Protein AF-A0A7S0WVR2-F1 (afdb_monomer)

Secondary structure (DSSP, 8-state):
-------THHHHHHHHHHHH-------------TT-------HHHHHHHHHHHHHHHHHHHHHHHHHHHHHHHHHHHHHHHHHHHHHHHHHHHHHHHHHHHHH---HHHHHHHHHHHHHHHHHHHHHHHHHHHGGGGS-TTTTTSTTTTT--S-HHHHSSSHIIIII--S---SSGGGSPPTTSTTHHHHTS-HHHHHHHHHHHHHHGGG--SSPP-TTSHHHHHHHHTHHHHHHHHHHHHHHHHHHHHHHHHHHHHHHHHH-

Sequence (263 aa):
GIGGGANSGGLARLVSTMLCCLPSFNRGRVHAVGGRRRLTPSLNASLWLVWPFVAVGIVSAVSDAIAYYLLAQVASPVALFNIVNFVMVLYNRNNFYLQELTYEPDPTRMDWHRSEAATRILEFEREYQVMLYGREAVPPAERTKQHYSLVRKGVVYSGSGNDVLYNQGTCLCEDQADCQPPDSHLYPFTSSGLDRLVQKYIEIGSYIPQFTGIDPYLNGPEYDFYWNTRPDMKGGFKAIDEEFKAFVMQNVESVISLHIVVL

Nearest PDB structures (foldseek):
  2asr-assembly1_A-2  TM=4.563E-01  e=2.499E-01  Escherichia coli
  4z9i-assembly1_B  TM=4.463E-01  e=4.391E-01  Escherichia coli K-12
  8f7n-assembly1_A-2  TM=4.312E-01  e=2.741E+00  Sinorhizobium meliloti
  7qhm-assembly1_S  TM=3.027E-01  e=1.293E+00  Corynebacterium glutamicum ATCC 13032

Radius of gyration: 31.16 Å; Cα contacts (8 Å, |Δi|>4): 251; chains: 1; bounding box: 79×40×94 Å

Mean predicted aligned error: 11.59 Å

Structure (mmCIF, N/CA/C/O backbone):
data_AF-A0A7S0WVR2-F1
#
_entry.id   AF-A0A7S0WVR2-F1
#
loop_
_atom_site.group_PDB
_atom_site.id
_atom_site.type_symbol
_atom_site.label_atom_id
_atom_site.label_alt_id
_atom_site.label_comp_id
_atom_site.label_asym_id
_atom_site.label_entity_id
_atom_site.label_seq_id
_atom_site.pdbx_PDB_ins_code
_atom_site.Cartn_x
_atom_site.Cartn_y
_atom_site.Cartn_z
_atom_site.occupancy
_atom_site.B_iso_or_equiv
_atom_site.auth_seq_id
_atom_site.auth_comp_id
_atom_site.auth_asym_id
_atom_site.auth_atom_id
_atom_site.pdbx_PDB_model_num
ATOM 1 N N . GLY A 1 1 ? 5.000 -17.557 -17.974 1.00 32.81 1 GLY A N 1
ATOM 2 C CA . GLY A 1 1 ? 6.145 -18.262 -18.576 1.00 32.81 1 GLY A CA 1
ATOM 3 C C . GLY A 1 1 ? 6.423 -17.727 -19.962 1.00 32.81 1 GLY A C 1
ATOM 4 O O . GLY A 1 1 ? 5.798 -18.176 -20.908 1.00 32.81 1 GLY A O 1
ATOM 5 N N . ILE A 1 2 ? 7.333 -16.762 -20.075 1.00 32.66 2 ILE A N 1
ATOM 6 C CA . ILE A 1 2 ? 7.971 -16.382 -21.340 1.00 32.66 2 ILE A CA 1
ATOM 7 C C . ILE A 1 2 ? 9.463 -16.336 -21.017 1.00 32.66 2 ILE A C 1
ATOM 9 O O . ILE A 1 2 ? 9.982 -15.340 -20.526 1.00 32.66 2 ILE A O 1
ATOM 13 N N . GLY A 1 3 ? 10.116 -17.487 -21.168 1.00 30.00 3 GLY A N 1
ATOM 14 C CA . GLY A 1 3 ? 11.557 -17.632 -21.005 1.00 30.00 3 GLY A CA 1
ATOM 15 C C . GLY A 1 3 ? 12.261 -17.108 -22.248 1.00 30.00 3 GLY A C 1
ATOM 16 O O . GLY A 1 3 ? 12.550 -17.868 -23.165 1.00 30.00 3 GLY A O 1
ATOM 17 N N . GLY A 1 4 ? 12.505 -15.802 -22.289 1.00 34.94 4 GLY A N 1
ATOM 18 C CA . GLY A 1 4 ? 13.408 -15.181 -23.251 1.00 34.94 4 GLY A CA 1
ATOM 19 C C . GLY A 1 4 ? 14.827 -15.208 -22.703 1.00 34.94 4 GLY A C 1
ATOM 20 O O . GLY A 1 4 ? 15.308 -14.199 -22.201 1.00 34.94 4 GLY A O 1
ATOM 21 N N . GLY A 1 5 ? 15.485 -16.368 -22.760 1.00 35.50 5 GLY A N 1
ATOM 22 C CA . GLY A 1 5 ? 16.918 -16.473 -22.498 1.00 35.50 5 GLY A CA 1
ATOM 23 C C . GLY A 1 5 ? 17.684 -15.700 -23.568 1.00 35.50 5 GLY A C 1
ATOM 24 O O . GLY A 1 5 ? 17.979 -16.237 -24.635 1.00 35.50 5 GLY A O 1
ATOM 25 N N . ALA A 1 6 ? 17.959 -14.422 -23.307 1.00 41.78 6 ALA A N 1
ATOM 26 C CA . ALA A 1 6 ? 18.832 -13.613 -24.138 1.00 41.78 6 ALA A CA 1
ATOM 27 C C . ALA A 1 6 ? 20.227 -14.246 -24.102 1.00 41.78 6 ALA A C 1
ATOM 29 O O . ALA A 1 6 ? 20.905 -14.279 -23.077 1.00 41.78 6 ALA A O 1
ATOM 30 N N . ASN A 1 7 ? 20.606 -14.824 -25.235 1.00 40.69 7 ASN A N 1
ATOM 31 C CA . ASN A 1 7 ? 21.837 -15.563 -25.444 1.00 40.69 7 ASN A CA 1
ATOM 32 C C . ASN A 1 7 ? 23.029 -14.582 -25.411 1.00 40.69 7 ASN A C 1
ATOM 34 O O . ASN A 1 7 ? 23.509 -14.121 -26.447 1.00 40.69 7 ASN A O 1
ATOM 38 N N . SER A 1 8 ? 23.483 -14.228 -24.205 1.00 44.25 8 SER A N 1
ATOM 39 C CA . SER A 1 8 ? 24.581 -13.287 -23.921 1.00 44.25 8 SER A CA 1
ATOM 40 C C . SER A 1 8 ? 25.918 -13.699 -24.554 1.00 44.25 8 SER A C 1
ATOM 42 O O . SER A 1 8 ? 26.781 -12.859 -24.804 1.00 44.25 8 SER A O 1
ATOM 44 N N . GLY A 1 9 ? 26.068 -14.975 -24.926 1.00 39.78 9 GLY A N 1
ATOM 45 C CA . GLY A 1 9 ? 27.226 -15.478 -25.667 1.00 39.78 9 GLY A CA 1
ATOM 46 C C . GLY A 1 9 ? 27.299 -15.042 -27.138 1.00 39.78 9 GLY A C 1
ATOM 47 O O . GLY A 1 9 ? 28.360 -15.168 -27.750 1.00 39.78 9 GLY A O 1
ATOM 48 N N . GLY A 1 10 ? 26.209 -14.532 -27.726 1.00 46.34 10 GLY A N 1
ATOM 49 C CA . GLY A 1 10 ? 26.165 -14.135 -29.140 1.00 46.34 10 GLY A CA 1
ATOM 50 C C . GLY A 1 10 ? 26.844 -12.793 -29.431 1.00 46.34 10 GLY A C 1
ATOM 51 O O . GLY A 1 10 ? 27.588 -12.675 -30.404 1.00 46.34 10 GLY A O 1
ATOM 52 N N . LEU A 1 11 ? 26.637 -11.796 -28.566 1.00 45.44 11 LEU A N 1
ATOM 53 C CA . LEU A 1 11 ? 27.162 -10.434 -28.746 1.00 45.44 11 LEU A CA 1
ATOM 54 C C . LEU A 1 11 ? 28.664 -10.341 -28.451 1.00 45.44 11 LEU A C 1
ATOM 56 O O . LEU A 1 11 ? 29.408 -9.789 -29.258 1.00 45.44 11 LEU A O 1
ATOM 60 N N . ALA A 1 12 ? 29.138 -10.984 -27.378 1.00 48.31 12 ALA A N 1
ATOM 61 C CA . ALA A 1 12 ? 30.570 -11.061 -27.075 1.00 48.31 12 ALA A CA 1
ATOM 62 C C . ALA A 1 12 ? 31.356 -11.803 -28.175 1.00 48.31 12 ALA A C 1
ATOM 64 O O . ALA A 1 12 ? 32.468 -11.408 -28.536 1.00 48.31 12 ALA A O 1
ATOM 65 N N . ARG A 1 13 ? 30.755 -12.840 -28.783 1.00 48.69 13 ARG A N 1
ATOM 66 C CA . ARG A 1 13 ? 31.327 -13.499 -29.966 1.00 48.69 13 ARG A CA 1
ATOM 67 C C . ARG A 1 13 ? 31.327 -12.580 -31.182 1.00 48.69 13 ARG A C 1
ATOM 69 O O . ARG A 1 13 ? 32.322 -12.573 -31.893 1.00 48.69 13 ARG A O 1
ATOM 76 N N . LEU A 1 14 ? 30.296 -11.771 -31.416 1.00 49.91 14 LEU A N 1
ATOM 77 C CA . LEU A 1 14 ? 30.265 -10.826 -32.541 1.00 49.91 14 LEU A CA 1
ATOM 78 C C . LEU A 1 14 ? 31.358 -9.751 -32.447 1.00 49.91 14 LEU A C 1
ATOM 80 O O . LEU A 1 14 ? 32.049 -9.517 -33.437 1.00 49.91 14 LEU A O 1
ATOM 84 N N . VAL A 1 15 ? 31.580 -9.167 -31.266 1.00 51.59 15 VAL A N 1
ATOM 85 C CA . VAL A 1 15 ? 32.631 -8.151 -31.059 1.00 51.59 15 VAL A 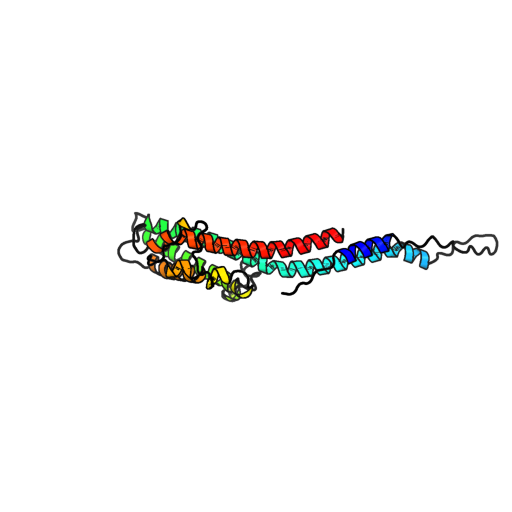CA 1
ATOM 86 C C . VAL A 1 15 ? 34.030 -8.768 -31.184 1.00 51.59 15 VAL A C 1
ATOM 88 O O . VAL A 1 15 ? 34.886 -8.229 -31.884 1.00 51.59 15 VAL A O 1
ATOM 91 N N . SER A 1 16 ? 34.250 -9.954 -30.604 1.00 49.12 16 SER A N 1
ATOM 92 C CA . SER A 1 16 ? 35.536 -10.660 -30.706 1.00 49.12 16 SER A CA 1
ATOM 93 C C . SER A 1 16 ? 35.829 -11.155 -32.134 1.00 49.12 16 SER A C 1
ATOM 95 O O . SER A 1 16 ? 36.959 -11.051 -32.609 1.00 49.12 16 SER A O 1
ATOM 97 N N . THR A 1 17 ? 34.807 -11.593 -32.880 1.00 52.66 17 THR A N 1
ATOM 98 C CA . THR A 1 17 ? 34.972 -12.002 -34.288 1.00 52.66 17 THR A CA 1
ATOM 99 C C . THR A 1 17 ? 35.198 -10.792 -35.206 1.00 52.66 17 THR A C 1
ATOM 101 O O . THR A 1 17 ? 35.977 -10.888 -36.152 1.00 52.66 17 THR A O 1
ATOM 104 N N . MET A 1 18 ? 34.602 -9.628 -34.911 1.00 47.94 18 MET A N 1
ATOM 105 C CA . MET A 1 18 ? 34.863 -8.392 -35.666 1.00 47.94 18 MET A CA 1
ATOM 106 C C . MET A 1 18 ? 36.287 -7.852 -35.467 1.00 47.94 18 MET A C 1
ATOM 108 O O . MET A 1 18 ? 36.856 -7.313 -36.414 1.00 47.94 18 MET A O 1
ATOM 112 N N . LEU A 1 19 ? 36.890 -8.037 -34.287 1.00 50.47 19 LEU A N 1
ATOM 113 C CA . LEU A 1 19 ? 38.284 -7.650 -34.023 1.00 50.47 19 LEU A CA 1
ATOM 114 C C . LEU A 1 19 ? 39.315 -8.648 -34.586 1.00 50.47 19 LEU A C 1
ATOM 116 O O . LEU A 1 19 ? 40.406 -8.235 -34.971 1.00 50.47 19 LEU A O 1
ATOM 120 N N . CYS A 1 20 ? 38.987 -9.941 -34.689 1.00 49.72 20 CYS A N 1
ATOM 121 C CA . CYS A 1 20 ? 39.911 -10.956 -35.218 1.00 49.72 20 CYS A CA 1
ATOM 122 C C . CYS A 1 20 ? 39.908 -11.091 -36.752 1.00 49.72 20 CYS A C 1
ATOM 124 O O . CYS A 1 20 ? 40.869 -11.614 -37.314 1.00 49.72 20 CYS A O 1
ATOM 126 N N . CYS A 1 21 ? 38.880 -10.604 -37.451 1.00 44.88 21 CYS A N 1
ATOM 127 C CA . CYS A 1 21 ? 38.800 -10.647 -38.915 1.00 44.88 21 CYS A CA 1
ATOM 128 C C . CYS A 1 21 ? 39.368 -9.385 -39.592 1.00 44.88 21 CYS A C 1
ATOM 130 O O . CYS A 1 21 ? 38.773 -8.877 -40.539 1.00 44.88 21 CYS A O 1
ATOM 132 N N . LEU A 1 22 ? 40.531 -8.894 -39.146 1.00 46.19 22 LEU A N 1
ATOM 133 C CA . LEU A 1 22 ? 41.370 -7.974 -39.926 1.00 46.19 22 LEU A CA 1
ATOM 134 C C . LEU A 1 22 ? 42.079 -8.783 -41.034 1.00 46.19 22 LEU A C 1
ATOM 136 O O . LEU A 1 22 ? 43.013 -9.526 -40.727 1.00 46.19 22 LEU A O 1
ATOM 140 N N . PRO A 1 23 ? 41.688 -8.688 -42.322 1.00 45.12 23 PRO A N 1
ATOM 141 C CA . PRO A 1 23 ? 42.428 -9.328 -43.394 1.00 45.12 23 PRO A CA 1
ATOM 142 C C . PRO A 1 23 ? 43.784 -8.638 -43.516 1.00 45.12 23 PRO A C 1
ATOM 144 O O . PRO A 1 23 ? 43.883 -7.409 -43.493 1.00 45.12 23 PRO A O 1
ATOM 147 N N . SER A 1 24 ? 44.834 -9.438 -43.680 1.00 52.25 24 SER A N 1
ATOM 148 C CA . SER A 1 24 ? 46.180 -8.959 -43.967 1.00 52.25 24 SER A CA 1
ATOM 149 C C . SER A 1 24 ? 46.163 -7.939 -45.108 1.00 52.25 24 SER A C 1
ATOM 151 O O . SER A 1 24 ? 45.697 -8.229 -46.211 1.00 52.25 24 SER A O 1
ATOM 153 N N . PHE A 1 25 ? 46.703 -6.762 -44.811 1.00 45.78 25 PHE A N 1
ATOM 154 C CA . PHE A 1 25 ? 46.992 -5.636 -45.692 1.00 45.78 25 PHE A CA 1
ATOM 155 C C . PHE A 1 25 ? 47.311 -6.071 -47.138 1.00 45.78 25 PHE A C 1
ATOM 157 O O . PHE A 1 25 ? 48.419 -6.523 -47.441 1.00 45.78 25 PHE A O 1
ATOM 164 N N . ASN A 1 26 ? 46.343 -5.951 -48.051 1.00 45.66 26 ASN A N 1
ATOM 165 C CA . ASN A 1 26 ? 46.577 -6.259 -49.459 1.00 45.66 26 ASN A CA 1
ATOM 166 C C . ASN A 1 26 ? 47.437 -5.133 -50.060 1.00 45.66 26 ASN A C 1
ATOM 168 O O . ASN A 1 26 ? 47.000 -3.985 -50.154 1.00 45.66 26 ASN A O 1
ATOM 172 N N . ARG A 1 27 ? 48.695 -5.454 -50.396 1.00 45.38 27 ARG A N 1
ATOM 173 C CA . ARG A 1 27 ? 49.698 -4.529 -50.952 1.00 45.38 27 ARG A CA 1
ATOM 174 C C . ARG A 1 27 ? 49.118 -3.764 -52.144 1.00 45.38 27 ARG A C 1
ATOM 176 O O . ARG A 1 27 ? 48.820 -4.354 -53.181 1.00 45.38 27 ARG A O 1
ATOM 183 N N . GLY A 1 28 ? 49.015 -2.441 -52.016 1.00 46.38 28 GLY A N 1
ATOM 184 C CA . GLY A 1 28 ? 48.637 -1.562 -53.119 1.00 46.38 28 GLY A CA 1
ATOM 185 C C . GLY A 1 28 ? 49.549 -1.769 -54.333 1.00 46.38 28 GLY A C 1
ATOM 186 O O . GLY A 1 28 ? 50.776 -1.741 -54.213 1.00 46.38 28 GLY A O 1
ATOM 187 N N . ARG A 1 29 ? 48.956 -1.982 -55.514 1.00 50.34 29 ARG A N 1
ATOM 188 C CA . ARG A 1 29 ? 49.694 -1.984 -56.783 1.00 50.34 29 ARG A CA 1
ATOM 189 C C . ARG A 1 29 ? 50.175 -0.565 -57.078 1.00 50.34 29 ARG A C 1
ATOM 191 O O . ARG A 1 29 ? 49.377 0.324 -57.357 1.00 50.34 29 ARG A O 1
ATOM 198 N N . VAL A 1 30 ? 51.489 -0.365 -57.028 1.00 50.22 30 VAL A N 1
ATOM 199 C CA . VAL A 1 30 ? 52.143 0.874 -57.460 1.00 50.22 30 VAL A CA 1
ATOM 200 C C . VAL A 1 30 ? 52.272 0.831 -58.982 1.00 50.22 30 VAL A C 1
ATOM 202 O O . VAL A 1 30 ? 53.106 0.103 -59.512 1.00 50.22 30 VAL A O 1
ATOM 205 N N . HIS A 1 31 ? 51.461 1.610 -59.696 1.00 50.47 31 HIS A N 1
ATOM 206 C CA . HIS A 1 31 ? 51.684 1.843 -61.122 1.00 50.47 31 HIS A CA 1
ATOM 207 C C . HIS A 1 31 ? 52.709 2.971 -61.292 1.00 50.47 31 HIS A C 1
ATOM 209 O O . HIS A 1 31 ? 52.436 4.132 -60.991 1.00 50.47 31 HIS A O 1
ATOM 215 N N . ALA A 1 32 ? 53.913 2.623 -61.748 1.00 48.16 32 ALA A N 1
ATOM 216 C CA . ALA A 1 32 ? 54.934 3.590 -62.127 1.00 48.16 32 ALA A CA 1
ATOM 217 C C . ALA A 1 32 ? 54.724 3.999 -63.591 1.00 48.16 32 ALA A C 1
ATOM 219 O O . ALA A 1 32 ? 55.075 3.256 -64.502 1.00 48.16 32 ALA A O 1
ATOM 220 N N . VAL A 1 33 ? 54.167 5.188 -63.815 1.00 51.12 33 VAL A N 1
ATOM 221 C CA . VAL A 1 33 ? 54.206 5.854 -65.122 1.00 51.12 33 VAL A CA 1
ATOM 222 C C . VAL A 1 33 ? 55.029 7.127 -64.948 1.00 51.12 33 VAL A C 1
ATOM 224 O O . VAL A 1 33 ? 54.619 8.029 -64.228 1.00 51.12 33 VAL A O 1
ATOM 227 N N . GLY A 1 34 ? 56.222 7.154 -65.550 1.00 52.22 34 GLY A N 1
ATOM 228 C CA . GLY A 1 34 ? 57.042 8.355 -65.759 1.00 52.22 34 GLY A CA 1
ATOM 229 C C . GLY A 1 34 ? 57.374 9.198 -64.519 1.00 52.22 34 GLY A C 1
ATOM 230 O O . GLY A 1 34 ? 56.708 10.186 -64.235 1.00 52.22 34 GLY A O 1
ATOM 231 N N . GLY A 1 35 ? 58.467 8.868 -63.823 1.00 54.00 35 GLY A N 1
ATOM 232 C CA . GLY A 1 35 ? 59.282 9.815 -63.036 1.00 54.00 35 GLY A CA 1
ATOM 233 C C . GLY A 1 35 ? 58.689 10.482 -61.782 1.00 54.00 35 GLY A C 1
ATOM 234 O O . GLY A 1 35 ? 59.455 10.989 -60.967 1.00 54.00 35 GLY A O 1
ATOM 235 N N . ARG A 1 36 ? 57.371 10.474 -61.553 1.00 57.53 36 ARG A N 1
ATOM 236 C CA . ARG A 1 36 ? 56.744 11.000 -60.326 1.00 57.53 36 ARG A CA 1
ATOM 237 C C . ARG A 1 36 ? 55.724 10.005 -59.785 1.00 57.53 36 ARG A C 1
ATOM 239 O O . ARG A 1 36 ? 54.638 9.849 -60.331 1.00 57.53 36 ARG A O 1
ATOM 246 N N . ARG A 1 37 ? 56.073 9.341 -58.677 1.00 57.94 37 ARG A N 1
ATOM 247 C CA . ARG A 1 37 ? 55.159 8.472 -57.920 1.00 57.94 37 ARG A CA 1
ATOM 248 C C . ARG A 1 37 ? 54.009 9.326 -57.376 1.00 57.94 37 ARG A C 1
ATOM 250 O O . ARG A 1 37 ? 54.217 10.115 -56.460 1.00 57.94 37 ARG A O 1
ATOM 257 N N . ARG A 1 38 ? 52.807 9.188 -57.938 1.00 55.78 38 ARG A N 1
ATOM 258 C CA . ARG A 1 38 ? 51.579 9.744 -57.356 1.00 55.78 38 ARG A CA 1
ATOM 259 C C . ARG A 1 38 ? 50.876 8.645 -56.569 1.00 55.78 38 ARG A C 1
ATOM 261 O O . ARG A 1 38 ? 50.487 7.631 -57.138 1.00 55.78 38 ARG A O 1
ATOM 268 N N . LEU A 1 39 ? 50.732 8.852 -55.263 1.00 58.75 39 LEU A N 1
ATOM 269 C CA . LEU A 1 39 ? 49.836 8.059 -54.428 1.00 58.75 39 LEU A CA 1
ATOM 270 C C . LEU A 1 39 ? 48.407 8.389 -54.863 1.00 58.75 39 LEU A C 1
ATOM 272 O O . LEU A 1 39 ? 47.923 9.490 -54.615 1.00 58.75 39 LEU A O 1
ATOM 276 N N . THR A 1 40 ? 47.745 7.471 -55.562 1.00 61.75 40 THR A N 1
ATOM 277 C CA . THR A 1 40 ? 46.305 7.578 -55.796 1.00 61.75 40 THR A CA 1
ATOM 278 C C . THR A 1 40 ? 45.601 7.171 -54.503 1.00 61.75 40 THR A C 1
ATOM 280 O O . THR A 1 40 ? 45.757 6.016 -54.094 1.00 61.75 40 THR A O 1
ATOM 283 N N . PRO A 1 41 ? 44.869 8.071 -53.826 1.00 61.88 41 PRO A N 1
ATOM 284 C CA . PRO A 1 41 ? 44.143 7.710 -52.618 1.00 61.88 41 PRO A CA 1
ATOM 285 C C . PRO A 1 41 ? 43.094 6.654 -52.975 1.00 61.88 41 PRO A C 1
ATOM 287 O O . PRO A 1 41 ? 42.167 6.915 -53.740 1.00 61.88 41 PRO A O 1
ATOM 290 N N . SER A 1 42 ? 43.250 5.433 -52.463 1.00 74.88 42 SER A N 1
ATOM 291 C CA . SER A 1 42 ? 42.233 4.400 -52.633 1.00 74.88 42 SER A CA 1
ATOM 292 C C . SER A 1 42 ? 41.130 4.633 -51.605 1.00 74.88 42 SER A C 1
ATOM 294 O O . SER A 1 42 ? 41.312 4.352 -50.419 1.00 74.88 42 SER A O 1
ATOM 296 N N . LEU A 1 43 ? 39.987 5.124 -52.075 1.00 71.44 43 LEU A N 1
ATOM 297 C CA . LEU A 1 43 ? 38.775 5.369 -51.285 1.00 71.44 43 LEU A CA 1
ATOM 298 C C . LEU A 1 43 ? 38.376 4.146 -50.438 1.00 71.44 43 LEU A C 1
ATOM 300 O O . LEU A 1 43 ? 38.029 4.286 -49.270 1.00 71.44 43 LEU A O 1
ATOM 304 N N . ASN A 1 44 ? 38.547 2.939 -50.987 1.00 76.06 44 ASN A N 1
ATOM 305 C CA . ASN A 1 44 ? 38.250 1.684 -50.295 1.00 76.06 44 ASN A CA 1
ATOM 306 C C . ASN A 1 44 ? 39.116 1.459 -49.046 1.00 76.06 44 ASN A C 1
ATOM 308 O O . ASN A 1 44 ? 38.596 1.005 -48.036 1.00 76.06 44 ASN A O 1
ATOM 312 N N . ALA A 1 45 ? 40.410 1.806 -49.078 1.00 76.94 45 ALA A N 1
ATOM 313 C CA . ALA A 1 45 ? 41.281 1.657 -47.908 1.00 76.94 45 ALA A CA 1
ATOM 314 C C . ALA A 1 45 ? 40.923 2.663 -46.802 1.00 76.94 45 ALA A C 1
ATOM 316 O O . ALA A 1 45 ? 40.976 2.323 -45.624 1.00 76.94 45 ALA A O 1
ATOM 317 N N . SER A 1 46 ? 40.506 3.879 -47.179 1.00 79.81 46 SER A N 1
ATOM 318 C CA . SER A 1 46 ? 40.042 4.890 -46.220 1.00 79.81 46 SER A CA 1
ATOM 319 C C . SER A 1 46 ? 38.705 4.508 -45.584 1.00 79.81 46 SER A C 1
ATOM 321 O O . SER A 1 46 ? 38.538 4.683 -44.383 1.00 79.81 46 SER A O 1
ATOM 323 N N . LEU A 1 47 ? 37.763 3.965 -46.363 1.00 81.31 47 LEU A N 1
ATOM 324 C CA . LEU A 1 47 ? 36.475 3.484 -45.847 1.00 81.31 47 LEU A CA 1
ATOM 325 C C . LEU A 1 47 ? 36.658 2.297 -44.898 1.00 81.31 47 LEU A C 1
ATOM 327 O O . LEU A 1 47 ? 36.018 2.233 -43.852 1.00 81.31 47 LEU A O 1
ATOM 331 N N . TRP A 1 48 ? 37.573 1.389 -45.231 1.00 83.25 48 TRP A N 1
ATOM 332 C CA . TRP A 1 48 ? 37.863 0.216 -44.413 1.00 83.25 48 TRP A CA 1
ATOM 333 C C . TRP A 1 48 ? 38.480 0.583 -43.054 1.00 83.25 48 TRP A C 1
ATOM 335 O O . TRP A 1 48 ? 38.176 -0.045 -42.045 1.00 83.25 48 TRP A O 1
ATOM 345 N N . LEU A 1 49 ? 39.285 1.650 -43.010 1.00 86.12 49 LEU A N 1
ATOM 346 C CA . LEU A 1 49 ? 39.902 2.152 -41.779 1.00 86.12 49 LEU A CA 1
ATOM 347 C C . LEU A 1 49 ? 38.896 2.845 -40.840 1.00 86.12 49 LEU A C 1
ATOM 349 O O . LEU A 1 49 ? 39.088 2.848 -39.628 1.00 86.12 49 LEU A O 1
ATOM 353 N N . VAL A 1 50 ? 37.813 3.406 -41.390 1.00 87.94 50 VAL A N 1
ATOM 354 C CA . VAL A 1 50 ? 36.746 4.089 -40.632 1.00 87.94 50 VAL A CA 1
ATOM 355 C C . VAL A 1 50 ? 35.636 3.121 -40.196 1.00 87.94 50 VAL A C 1
ATOM 357 O O . VAL A 1 50 ? 34.951 3.369 -39.204 1.00 87.94 50 VAL A O 1
ATOM 360 N N . TRP A 1 51 ? 35.489 1.983 -40.882 1.00 86.38 51 TRP A N 1
ATOM 361 C CA . TRP A 1 51 ? 34.472 0.968 -40.599 1.00 86.38 51 TRP A CA 1
ATOM 362 C C . TRP A 1 51 ? 34.358 0.521 -39.128 1.00 86.38 51 TRP A C 1
ATOM 364 O O . TRP A 1 51 ? 33.229 0.489 -38.643 1.00 86.38 51 TRP A O 1
ATOM 374 N N . PRO A 1 52 ? 35.438 0.225 -38.374 1.00 86.06 52 PRO A N 1
ATOM 375 C CA . PRO A 1 52 ? 35.301 -0.179 -36.971 1.00 86.06 52 PRO A CA 1
ATOM 376 C C . PRO A 1 52 ? 34.679 0.915 -36.091 1.00 86.06 52 PRO A C 1
ATOM 378 O O . PRO A 1 52 ? 33.875 0.603 -35.220 1.00 86.06 52 PRO A O 1
ATOM 381 N N . PHE A 1 53 ? 34.968 2.195 -36.352 1.00 88.00 53 PHE A N 1
ATOM 382 C CA . PHE A 1 53 ? 34.359 3.306 -35.612 1.00 88.00 53 PHE A CA 1
ATOM 383 C C . PHE A 1 53 ? 32.871 3.456 -35.929 1.00 88.00 53 PHE A C 1
ATOM 385 O O . PHE A 1 53 ? 32.066 3.696 -35.033 1.00 88.00 53 PHE A O 1
ATOM 392 N N . VAL A 1 54 ? 32.496 3.269 -37.197 1.00 89.25 54 VAL A N 1
ATOM 393 C CA . VAL A 1 54 ? 31.087 3.278 -37.615 1.00 89.25 54 VAL A CA 1
ATOM 394 C C . VAL A 1 54 ? 30.343 2.085 -37.016 1.00 89.25 54 VAL A C 1
ATOM 396 O O . VAL A 1 54 ? 29.245 2.257 -36.497 1.00 89.25 54 VAL A O 1
ATOM 399 N N . ALA A 1 55 ? 30.944 0.893 -37.030 1.00 86.19 55 ALA A N 1
ATOM 400 C CA . ALA A 1 55 ? 30.361 -0.310 -36.448 1.00 86.19 55 ALA A CA 1
ATOM 401 C C . ALA A 1 55 ? 30.135 -0.154 -34.936 1.00 86.19 55 ALA A C 1
ATOM 403 O O . ALA A 1 55 ? 29.024 -0.387 -34.469 1.00 86.19 55 ALA A O 1
ATOM 404 N N . VAL A 1 56 ? 31.139 0.316 -34.186 1.00 88.75 56 VAL A N 1
ATOM 405 C CA . VAL A 1 56 ? 31.002 0.602 -32.746 1.00 88.75 56 VAL A CA 1
ATOM 406 C C . VAL A 1 56 ? 29.936 1.672 -32.493 1.00 88.75 56 VAL A C 1
ATOM 408 O O . VAL A 1 56 ? 29.099 1.496 -31.612 1.00 88.75 56 VAL A O 1
ATOM 411 N N . GLY A 1 57 ? 29.892 2.737 -33.302 1.00 88.06 57 GLY A N 1
ATOM 412 C CA . GLY A 1 57 ? 28.863 3.775 -33.192 1.00 88.06 57 GLY A CA 1
ATOM 413 C C . GLY A 1 57 ? 27.440 3.245 -33.404 1.00 88.06 57 GLY A C 1
ATOM 414 O O . GLY A 1 57 ? 26.537 3.595 -32.647 1.00 88.06 57 GLY A O 1
ATOM 415 N N . ILE A 1 58 ? 27.237 2.356 -34.384 1.00 88.75 58 ILE A N 1
ATOM 416 C CA . ILE A 1 58 ? 25.939 1.701 -34.620 1.00 88.75 58 ILE A CA 1
ATOM 417 C C . ILE A 1 58 ? 25.568 0.799 -33.439 1.00 88.75 58 ILE A C 1
ATOM 419 O O . ILE A 1 58 ? 24.429 0.851 -32.976 1.00 88.75 58 ILE A O 1
ATOM 423 N N . VAL A 1 59 ? 26.508 -0.005 -32.929 1.00 86.81 59 VAL A N 1
ATOM 424 C CA . VAL A 1 59 ? 26.252 -0.883 -31.775 1.00 86.81 59 VAL A CA 1
ATOM 425 C C . VAL A 1 59 ? 25.891 -0.068 -30.533 1.00 86.81 59 VAL A C 1
ATOM 427 O O . VAL A 1 59 ? 24.913 -0.407 -29.867 1.00 86.81 59 VAL A O 1
ATOM 430 N N . SER A 1 60 ? 26.602 1.029 -30.256 1.00 85.38 60 SER A N 1
ATOM 431 C CA . SER A 1 60 ? 26.274 1.938 -29.149 1.00 85.38 60 SER A CA 1
ATOM 432 C C . SER A 1 60 ? 24.871 2.521 -29.310 1.00 85.38 60 SER A C 1
ATOM 434 O O . SER A 1 60 ? 24.059 2.397 -28.401 1.00 85.38 60 SER A O 1
ATOM 436 N N . ALA A 1 61 ? 24.533 3.057 -30.488 1.00 87.56 61 ALA A N 1
ATOM 437 C CA . ALA A 1 61 ? 23.221 3.660 -30.727 1.00 87.56 61 ALA A CA 1
ATOM 438 C C . ALA A 1 61 ? 22.061 2.659 -30.565 1.00 87.56 61 ALA A C 1
ATOM 440 O O . ALA A 1 61 ? 21.020 2.991 -29.997 1.00 87.56 61 ALA A O 1
ATOM 441 N N . VAL A 1 62 ? 22.233 1.420 -31.042 1.00 88.38 62 VAL A N 1
ATOM 442 C CA . VAL A 1 62 ? 21.237 0.350 -30.858 1.00 88.38 62 VAL A CA 1
ATOM 443 C C . VAL A 1 62 ? 21.111 -0.029 -29.383 1.00 88.38 62 VAL A C 1
ATOM 445 O O . VAL A 1 62 ? 20.002 -0.223 -28.889 1.00 88.38 62 VAL A O 1
ATOM 448 N N . SER A 1 63 ? 22.231 -0.104 -28.669 1.00 82.00 63 SER A N 1
ATOM 449 C CA . SER A 1 63 ? 22.251 -0.455 -27.249 1.00 82.00 63 SER A CA 1
ATOM 450 C C . SER A 1 63 ? 21.579 0.610 -26.388 1.00 82.00 63 SER A C 1
ATOM 452 O O . SER A 1 63 ? 20.763 0.268 -25.535 1.00 82.00 63 SER A O 1
ATOM 454 N N . ASP A 1 64 ? 21.831 1.889 -26.671 1.00 84.56 64 ASP A N 1
ATOM 455 C CA . ASP A 1 64 ? 21.172 3.014 -26.005 1.00 84.56 64 ASP A CA 1
ATOM 456 C C . ASP A 1 64 ? 19.661 3.017 -26.270 1.00 84.56 64 ASP A C 1
ATOM 458 O O . ASP A 1 64 ? 18.869 3.252 -25.357 1.00 84.56 64 ASP A O 1
ATOM 462 N N . ALA A 1 65 ? 19.232 2.684 -27.494 1.00 86.31 65 ALA A N 1
ATOM 463 C CA . ALA A 1 65 ? 17.813 2.561 -27.824 1.00 86.31 65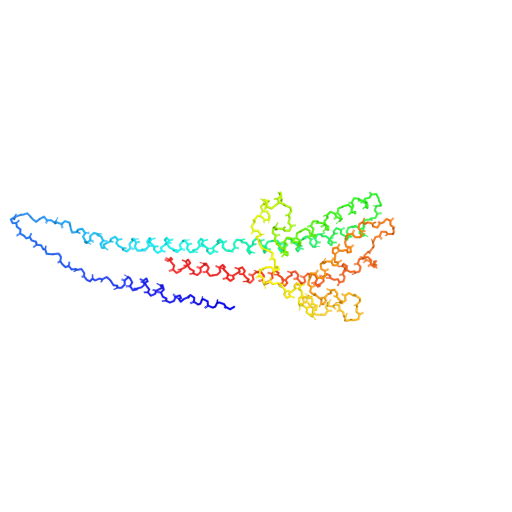 ALA A CA 1
ATOM 464 C C . ALA A 1 65 ? 17.128 1.423 -27.043 1.00 86.31 65 ALA A C 1
ATOM 466 O O . ALA A 1 65 ? 16.014 1.599 -26.540 1.00 86.31 65 ALA A O 1
ATOM 467 N N . ILE A 1 66 ? 17.793 0.271 -26.901 1.00 84.50 66 ILE A N 1
ATOM 468 C CA . ILE A 1 66 ? 17.288 -0.851 -26.095 1.00 84.50 66 ILE A CA 1
ATOM 469 C C . ILE A 1 66 ? 17.255 -0.466 -24.612 1.00 84.50 66 ILE A C 1
ATOM 471 O O . ILE A 1 66 ? 16.241 -0.686 -23.951 1.00 84.50 66 ILE A O 1
ATOM 475 N N . ALA A 1 67 ? 18.318 0.149 -24.091 1.00 80.31 67 ALA A N 1
ATOM 476 C CA . ALA A 1 67 ? 18.382 0.606 -22.705 1.00 80.31 67 ALA A CA 1
ATOM 477 C C . ALA A 1 67 ? 17.271 1.618 -22.395 1.00 80.31 67 ALA A C 1
ATOM 479 O O . ALA A 1 67 ? 16.592 1.489 -21.378 1.00 80.31 67 ALA A O 1
ATOM 480 N N . TYR A 1 68 ? 17.016 2.571 -23.297 1.00 83.69 68 TYR A N 1
ATOM 481 C CA . TYR A 1 68 ? 15.908 3.518 -23.176 1.00 83.69 68 TYR A CA 1
ATOM 482 C C . TYR A 1 68 ? 14.550 2.809 -23.122 1.00 83.69 68 TYR A C 1
ATOM 484 O O . TYR A 1 68 ? 13.718 3.121 -22.266 1.00 83.69 68 TYR A O 1
ATOM 492 N N . TYR A 1 69 ? 14.329 1.823 -23.996 1.00 83.38 69 TYR A N 1
ATOM 493 C CA . TYR A 1 69 ? 13.093 1.042 -24.005 1.00 83.38 69 TYR A CA 1
ATOM 494 C C . TYR A 1 69 ? 12.896 0.251 -22.705 1.00 83.38 69 TYR A C 1
ATOM 496 O O . TYR A 1 69 ? 11.787 0.225 -22.172 1.00 83.38 69 TYR A O 1
ATOM 504 N N . LEU A 1 70 ? 13.961 -0.341 -22.159 1.00 79.69 70 LEU A N 1
ATOM 505 C CA . LEU A 1 70 ? 13.915 -1.054 -20.880 1.00 79.69 70 LEU A CA 1
ATOM 506 C C . LEU A 1 70 ? 13.669 -0.096 -19.705 1.00 79.69 70 LEU A C 1
ATOM 508 O O . LEU A 1 70 ? 12.785 -0.346 -18.889 1.00 79.69 70 LEU A O 1
ATOM 512 N N . LEU A 1 71 ? 14.370 1.040 -19.645 1.00 79.19 71 LEU A N 1
ATOM 513 C CA . LEU A 1 71 ? 14.177 2.058 -18.603 1.00 79.19 71 LEU A CA 1
ATOM 514 C C . LEU A 1 71 ? 12.740 2.599 -18.585 1.00 79.19 71 LEU A C 1
ATOM 516 O O . LEU A 1 71 ? 12.157 2.777 -17.513 1.00 79.19 71 LEU A O 1
ATOM 520 N N . ALA A 1 72 ? 12.135 2.797 -19.758 1.00 80.56 72 ALA A N 1
ATOM 521 C CA . ALA A 1 72 ? 10.744 3.231 -19.870 1.00 80.56 72 ALA A CA 1
ATOM 522 C C . ALA A 1 72 ? 9.747 2.223 -19.262 1.00 80.56 72 ALA A C 1
ATOM 524 O O . ALA A 1 72 ? 8.679 2.628 -18.797 1.00 80.56 72 ALA A O 1
ATOM 525 N N . GLN A 1 73 ? 10.086 0.930 -19.228 1.00 79.69 73 GLN A N 1
ATOM 526 C CA . GLN A 1 73 ? 9.255 -0.105 -18.602 1.00 79.69 73 GLN A CA 1
ATOM 527 C C . GLN A 1 73 ? 9.410 -0.155 -17.077 1.00 79.69 73 GLN A C 1
ATOM 529 O O . GLN A 1 73 ? 8.452 -0.495 -16.385 1.00 79.69 73 GLN A O 1
ATOM 534 N N . VAL A 1 74 ? 10.573 0.234 -16.544 1.00 79.88 74 VAL A N 1
ATOM 535 C CA . VAL A 1 74 ? 10.886 0.184 -15.101 1.00 79.88 74 VAL A CA 1
ATOM 536 C C . VAL A 1 74 ? 10.299 1.367 -14.322 1.00 79.88 74 VAL A C 1
ATOM 538 O O . VAL A 1 74 ? 10.026 1.248 -13.128 1.00 79.88 74 VAL A O 1
ATOM 541 N N . ALA A 1 75 ? 10.020 2.491 -14.987 1.00 83.94 75 ALA A N 1
ATOM 542 C CA . ALA A 1 75 ? 9.519 3.698 -14.328 1.00 83.94 75 ALA A CA 1
ATOM 543 C C . ALA A 1 75 ? 8.203 3.487 -13.550 1.00 83.94 75 ALA A C 1
ATOM 545 O O . ALA A 1 75 ? 8.054 3.998 -12.442 1.00 83.94 75 ALA A O 1
ATOM 546 N N . SER A 1 76 ? 7.247 2.728 -14.103 1.00 85.06 76 SER A N 1
ATOM 547 C CA . SER A 1 76 ? 5.955 2.495 -13.435 1.00 85.06 76 SER A CA 1
ATOM 548 C C . SER A 1 76 ? 6.059 1.554 -12.225 1.00 85.06 76 SER A C 1
ATOM 550 O O . SER A 1 76 ? 5.485 1.894 -11.193 1.00 85.06 76 SER A O 1
ATOM 552 N N . PRO A 1 77 ? 6.765 0.410 -12.298 1.00 83.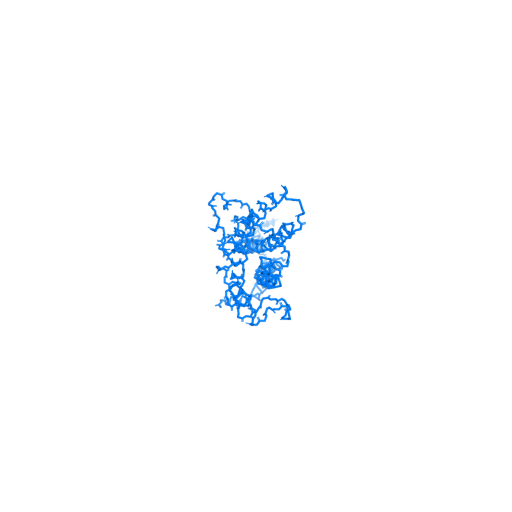56 77 PRO A N 1
ATOM 553 C CA . PRO A 1 77 ? 7.024 -0.441 -11.134 1.00 83.56 77 PRO A CA 1
ATOM 554 C C . PRO A 1 77 ? 7.769 0.268 -9.999 1.00 83.56 77 PRO A C 1
ATOM 556 O O . PRO A 1 77 ? 7.402 0.103 -8.842 1.00 83.56 77 PRO A O 1
ATOM 559 N N . VAL A 1 78 ? 8.764 1.105 -10.317 1.00 87.00 78 VAL A N 1
ATOM 560 C CA . VAL A 1 78 ? 9.490 1.897 -9.307 1.00 87.00 78 VAL A CA 1
ATOM 561 C C . VAL A 1 78 ? 8.572 2.920 -8.640 1.00 87.00 78 VAL A C 1
ATOM 563 O O . VAL A 1 78 ? 8.605 3.085 -7.423 1.00 87.00 78 VAL A O 1
ATOM 566 N N . ALA A 1 79 ? 7.717 3.588 -9.418 1.00 89.62 79 ALA A N 1
ATOM 567 C CA . ALA A 1 79 ? 6.738 4.511 -8.859 1.00 89.62 79 ALA A CA 1
ATOM 568 C C . ALA A 1 79 ? 5.730 3.791 -7.950 1.00 89.62 79 ALA A C 1
ATOM 570 O O . ALA A 1 79 ? 5.421 4.290 -6.873 1.00 89.62 79 ALA A O 1
ATOM 571 N N . LEU A 1 80 ? 5.258 2.606 -8.348 1.00 89.12 80 LEU A N 1
ATOM 572 C CA . LEU A 1 80 ? 4.366 1.792 -7.523 1.00 89.12 80 LEU A CA 1
ATOM 573 C C . LEU A 1 80 ? 5.049 1.333 -6.225 1.00 89.12 80 LEU A C 1
ATOM 575 O O . LEU A 1 80 ? 4.450 1.447 -5.163 1.00 89.12 80 LEU A O 1
ATOM 579 N N . PHE A 1 81 ? 6.312 0.905 -6.287 1.00 89.38 81 PHE A N 1
ATOM 580 C CA . PHE A 1 81 ? 7.114 0.577 -5.103 1.00 89.38 81 PHE A CA 1
ATOM 581 C C . PHE A 1 81 ? 7.216 1.761 -4.124 1.00 89.38 81 PHE A C 1
ATOM 583 O O . PHE A 1 81 ? 7.090 1.590 -2.911 1.00 89.38 81 PHE A O 1
ATOM 590 N N . ASN A 1 82 ? 7.372 2.985 -4.638 1.00 91.00 82 ASN A N 1
ATOM 591 C CA . ASN A 1 82 ? 7.350 4.187 -3.805 1.00 91.00 82 ASN A CA 1
ATOM 592 C C . ASN A 1 82 ? 5.976 4.419 -3.145 1.00 91.00 82 ASN A C 1
ATOM 594 O O . ASN A 1 82 ? 5.926 4.793 -1.977 1.00 91.00 82 ASN A O 1
ATOM 598 N N . ILE A 1 83 ? 4.867 4.157 -3.851 1.00 93.06 83 ILE A N 1
ATOM 599 C CA . ILE A 1 83 ? 3.515 4.218 -3.263 1.00 93.06 83 ILE A CA 1
ATOM 600 C C . ILE A 1 83 ? 3.340 3.178 -2.154 1.00 93.06 83 ILE A C 1
ATOM 602 O O . ILE A 1 83 ? 2.843 3.533 -1.092 1.00 93.06 83 ILE A O 1
ATOM 606 N N . VAL A 1 84 ? 3.770 1.928 -2.353 1.00 92.00 84 VAL A N 1
ATOM 607 C CA . VAL A 1 84 ? 3.687 0.872 -1.321 1.00 92.00 84 VAL A CA 1
ATOM 608 C C . VAL A 1 84 ? 4.389 1.322 -0.033 1.00 92.00 84 VAL A C 1
ATOM 610 O O . VAL A 1 84 ? 3.805 1.276 1.051 1.00 92.00 84 VAL A O 1
ATOM 613 N N . ASN A 1 85 ? 5.607 1.854 -0.156 1.00 92.38 85 ASN A N 1
ATOM 614 C CA . ASN A 1 85 ? 6.353 2.399 0.979 1.00 92.38 85 ASN A CA 1
ATOM 615 C C . ASN A 1 85 ? 5.652 3.604 1.619 1.00 92.38 85 ASN A C 1
ATOM 617 O O . ASN A 1 85 ? 5.591 3.722 2.845 1.00 92.38 85 ASN A O 1
ATOM 621 N N . PHE A 1 86 ? 5.084 4.493 0.806 1.00 94.25 86 PHE A N 1
ATOM 622 C CA . PHE A 1 86 ? 4.347 5.653 1.297 1.00 94.25 86 PHE A CA 1
ATOM 623 C C . PHE A 1 86 ? 3.092 5.253 2.086 1.00 94.25 86 PHE A C 1
ATOM 625 O O . PHE A 1 86 ? 2.846 5.791 3.166 1.00 94.25 86 PHE A O 1
ATOM 632 N N . VAL A 1 87 ? 2.346 4.256 1.611 1.00 95.81 87 VAL A N 1
ATOM 633 C CA . VAL A 1 87 ? 1.190 3.680 2.313 1.00 95.81 87 VAL A CA 1
ATOM 634 C C . VAL A 1 87 ? 1.603 3.096 3.662 1.00 95.81 87 VAL A C 1
ATOM 636 O O . VAL A 1 87 ? 0.919 3.331 4.657 1.00 95.81 87 VAL A O 1
ATOM 639 N N . MET A 1 88 ? 2.746 2.409 3.742 1.00 94.69 88 MET A N 1
ATOM 640 C CA . MET A 1 88 ? 3.271 1.900 5.014 1.00 94.69 88 MET A CA 1
ATOM 641 C C . MET A 1 88 ? 3.604 3.035 5.999 1.00 94.69 88 MET A C 1
ATOM 643 O O . MET A 1 88 ? 3.316 2.934 7.195 1.00 94.69 88 MET A O 1
ATOM 647 N N . VAL A 1 89 ? 4.179 4.142 5.517 1.00 95.25 89 VAL A N 1
ATOM 648 C CA . VAL A 1 89 ? 4.422 5.340 6.340 1.00 95.25 89 VAL A CA 1
ATOM 649 C C . VAL A 1 89 ? 3.104 5.938 6.830 1.00 95.25 89 VAL A C 1
ATOM 651 O O . VAL A 1 89 ? 2.991 6.260 8.014 1.00 95.25 89 VAL A O 1
ATOM 654 N N . LEU A 1 90 ? 2.096 6.046 5.962 1.00 95.88 90 LEU A N 1
ATOM 655 C CA . LEU A 1 90 ? 0.774 6.551 6.337 1.00 95.88 90 LEU A CA 1
ATOM 656 C C . LEU A 1 90 ? 0.069 5.648 7.344 1.00 95.88 90 LEU A C 1
ATOM 658 O O . LEU A 1 90 ? -0.487 6.157 8.310 1.00 95.88 90 LEU A O 1
ATOM 662 N N . TYR A 1 91 ? 0.154 4.329 7.191 1.00 95.88 91 TYR A N 1
ATOM 663 C CA . TYR A 1 91 ? -0.358 3.380 8.177 1.00 95.88 91 TYR A CA 1
ATOM 664 C C . TYR A 1 91 ? 0.261 3.618 9.564 1.00 95.88 91 TYR A C 1
ATOM 666 O O . TYR A 1 91 ? -0.451 3.726 10.565 1.00 95.88 91 TYR A O 1
ATOM 674 N N . ASN A 1 92 ? 1.588 3.755 9.644 1.00 94.62 92 ASN A N 1
ATOM 675 C CA . ASN A 1 92 ? 2.266 4.041 10.912 1.00 94.62 92 ASN A CA 1
ATOM 676 C C . ASN A 1 92 ? 1.862 5.409 11.476 1.00 94.62 92 ASN A C 1
ATOM 678 O O . ASN A 1 92 ? 1.620 5.533 12.678 1.00 94.62 92 ASN A O 1
ATOM 682 N N . ARG A 1 93 ? 1.737 6.421 10.611 1.00 94.38 93 ARG A N 1
ATOM 683 C CA . ARG A 1 93 ? 1.288 7.759 11.005 1.00 94.38 93 ARG A CA 1
ATOM 684 C C . ARG A 1 93 ? -0.149 7.741 11.532 1.00 94.38 93 ARG A C 1
ATOM 686 O O . ARG A 1 93 ? -0.421 8.380 12.540 1.00 94.38 93 ARG A O 1
ATOM 693 N N . ASN A 1 94 ? -1.047 6.978 10.917 1.00 93.62 94 ASN A N 1
ATOM 694 C CA . ASN A 1 94 ? -2.431 6.841 11.371 1.00 93.62 94 ASN A CA 1
ATOM 695 C C . ASN A 1 94 ? -2.515 6.199 12.751 1.00 93.62 94 ASN A C 1
ATOM 697 O O . ASN A 1 94 ? -3.234 6.702 13.607 1.00 93.62 94 ASN A O 1
ATOM 701 N N . ASN A 1 95 ? -1.738 5.140 12.995 1.00 91.69 95 ASN A N 1
ATOM 702 C CA . ASN A 1 95 ? -1.657 4.538 14.326 1.00 91.69 95 ASN A CA 1
ATOM 703 C C . ASN A 1 95 ? -1.174 5.544 15.376 1.00 91.69 95 ASN A C 1
ATOM 705 O O . ASN A 1 95 ? -1.722 5.581 16.471 1.00 91.69 95 ASN A O 1
ATOM 709 N N . PHE A 1 96 ? -0.193 6.384 15.041 1.00 92.50 96 PHE A N 1
ATOM 710 C CA . PHE A 1 96 ? 0.268 7.440 15.941 1.00 92.50 96 PHE A CA 1
ATOM 711 C C . PHE A 1 96 ? -0.844 8.452 16.266 1.00 92.50 96 PHE A C 1
ATOM 713 O O . PHE A 1 96 ? -1.106 8.703 17.436 1.00 92.50 96 PHE A O 1
ATOM 720 N N . TYR A 1 97 ? -1.556 8.973 15.262 1.00 91.88 97 TYR A N 1
ATOM 721 C CA . TYR A 1 97 ? -2.650 9.929 15.497 1.00 91.88 97 TYR A CA 1
ATOM 722 C C . TYR A 1 97 ? -3.824 9.327 16.274 1.00 91.88 97 TYR A C 1
ATOM 724 O O . TYR A 1 97 ? -4.430 10.008 17.099 1.00 91.88 97 TYR A O 1
ATOM 732 N N . LEU A 1 98 ? -4.141 8.052 16.042 1.00 89.94 98 LEU A N 1
ATOM 733 C CA . LEU A 1 98 ? -5.155 7.353 16.827 1.00 89.94 98 LEU A CA 1
ATOM 734 C C . LEU A 1 98 ? -4.705 7.162 18.280 1.00 89.94 98 LEU A C 1
ATOM 736 O O . LEU A 1 98 ? -5.520 7.314 19.181 1.00 89.94 98 LEU A O 1
ATOM 740 N N . GLN A 1 99 ? -3.418 6.907 18.531 1.00 90.75 99 GLN A N 1
ATOM 741 C CA . GLN A 1 99 ? -2.881 6.871 19.896 1.00 90.75 99 GLN A CA 1
ATOM 742 C C . GLN A 1 99 ? -2.940 8.241 20.569 1.00 90.75 99 GLN A C 1
ATOM 744 O O . GLN A 1 99 ? -3.359 8.320 21.721 1.00 90.75 99 GLN A O 1
ATOM 749 N N . GLU A 1 100 ? -2.571 9.318 19.870 1.00 90.88 100 GLU A N 1
ATOM 750 C CA . GLU A 1 100 ? -2.702 10.678 20.406 1.00 90.88 100 GLU A CA 1
ATOM 751 C C . GLU A 1 100 ? -4.149 10.985 20.801 1.00 90.88 100 GLU A C 1
ATOM 753 O O . GLU A 1 100 ? -4.376 11.513 21.885 1.00 90.88 100 GLU A O 1
ATOM 758 N N . LEU A 1 101 ? -5.124 10.570 19.984 1.00 90.06 101 LEU A N 1
ATOM 759 C CA . LEU A 1 101 ? -6.544 10.710 20.309 1.00 90.06 101 LEU A CA 1
ATOM 760 C C . LEU A 1 101 ? -6.922 9.976 21.606 1.00 90.06 101 LEU A C 1
ATOM 762 O O . LEU A 1 101 ? -7.702 10.502 22.388 1.00 90.06 101 LEU A O 1
ATOM 766 N N . THR A 1 102 ? -6.365 8.787 21.859 1.00 88.12 102 THR A N 1
ATOM 7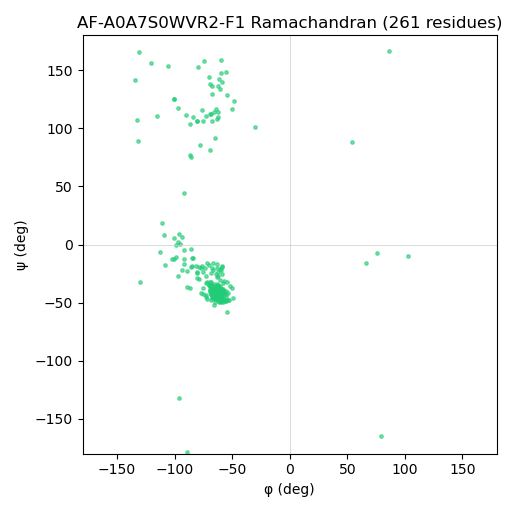67 C CA . THR A 1 102 ? -6.632 8.039 23.105 1.00 88.12 102 THR A CA 1
ATOM 768 C C . THR A 1 102 ? -5.897 8.575 24.336 1.00 88.12 102 THR A C 1
ATOM 770 O O . THR A 1 102 ? -6.253 8.230 25.462 1.00 88.12 102 THR A O 1
ATOM 773 N N . TYR A 1 103 ? -4.842 9.369 24.136 1.00 90.00 103 TYR A N 1
ATOM 774 C CA . TYR A 1 103 ? -3.998 9.898 25.208 1.00 90.00 103 TYR A CA 1
ATOM 775 C C . TYR A 1 103 ? -4.282 11.360 25.553 1.00 90.00 103 TYR A C 1
ATOM 777 O O . TYR A 1 103 ? -3.770 11.814 26.573 1.00 90.00 103 TYR A O 1
ATOM 785 N N . GLU A 1 104 ? -5.037 12.098 24.737 1.00 90.69 104 GLU A N 1
ATOM 786 C CA . GLU A 1 104 ? -5.304 13.522 24.951 1.00 90.69 104 GLU A CA 1
ATOM 787 C C . GLU A 1 104 ? -6.210 13.728 26.183 1.00 90.69 104 GLU A C 1
ATOM 789 O O . GLU A 1 104 ? -7.379 13.338 26.166 1.00 90.69 104 GLU A O 1
ATOM 794 N N . PRO A 1 105 ? -5.694 14.324 27.277 1.00 87.81 105 PRO A N 1
ATOM 795 C CA . PRO A 1 105 ? -6.489 14.550 28.481 1.00 87.81 105 PRO A CA 1
ATOM 796 C C . PRO A 1 105 ? -7.416 15.767 28.371 1.00 87.81 105 PRO A C 1
ATOM 798 O O . PRO A 1 105 ? -8.327 15.901 29.190 1.00 87.81 105 PRO A O 1
ATOM 801 N N . ASP A 1 106 ? -7.158 16.692 27.438 1.00 90.12 106 ASP A N 1
ATOM 802 C CA . ASP A 1 106 ? -7.923 17.929 27.301 1.00 90.12 106 ASP A CA 1
ATOM 803 C C . ASP A 1 106 ? -9.113 17.751 26.338 1.00 90.12 106 ASP A C 1
ATOM 805 O O . ASP A 1 106 ? -8.922 17.671 25.117 1.00 90.12 106 ASP A O 1
ATOM 809 N N . PRO A 1 107 ? -10.366 17.789 26.836 1.00 86.81 107 PRO A N 1
ATOM 810 C CA . PRO A 1 107 ? -11.549 17.625 25.995 1.00 86.81 107 PRO A CA 1
ATOM 811 C C . PRO A 1 107 ? -11.699 18.732 24.942 1.00 86.81 107 PRO A C 1
ATOM 813 O O . PRO A 1 107 ? -12.383 18.531 23.943 1.00 86.81 107 PRO A O 1
ATOM 816 N N . THR A 1 108 ? -11.062 19.895 25.115 1.00 89.00 108 THR A N 1
ATOM 817 C CA . THR A 1 108 ? -11.123 20.982 24.122 1.00 89.00 108 THR A CA 1
ATOM 818 C C . THR A 1 108 ? -10.267 20.707 22.886 1.00 89.00 108 THR A C 1
ATOM 820 O O . THR A 1 108 ? -10.552 21.232 21.809 1.00 89.00 108 THR A O 1
ATOM 823 N N . ARG A 1 109 ? -9.238 19.859 23.010 1.00 91.00 109 ARG A N 1
ATOM 824 C CA . ARG A 1 109 ? -8.350 19.462 21.905 1.00 91.00 109 ARG A CA 1
ATOM 825 C C . ARG A 1 109 ? -8.821 18.195 21.199 1.00 91.00 109 ARG A C 1
ATOM 827 O O . ARG A 1 109 ? -8.415 17.954 20.061 1.00 91.00 109 ARG A O 1
ATOM 834 N N . MET A 1 110 ? -9.715 17.432 21.826 1.00 88.38 110 MET A N 1
ATOM 835 C CA . MET A 1 110 ? -10.266 16.195 21.272 1.00 88.38 110 MET A CA 1
ATOM 836 C C . MET A 1 110 ? -10.912 16.390 19.902 1.00 88.38 110 MET A C 1
ATOM 838 O O . MET A 1 110 ? -10.658 15.601 18.995 1.00 88.38 110 MET A O 1
ATOM 842 N N . ASP A 1 111 ? -11.673 17.466 19.697 1.00 89.19 111 ASP A N 1
ATOM 843 C CA . ASP A 1 111 ? -12.306 17.732 18.398 1.00 89.19 111 ASP A CA 1
ATOM 844 C C . ASP A 1 111 ? -11.274 17.958 17.283 1.00 89.19 111 ASP A C 1
ATOM 846 O O . ASP A 1 111 ? -11.446 17.476 16.159 1.00 89.19 111 ASP A O 1
ATOM 850 N N . TRP A 1 112 ? -10.157 18.620 17.601 1.00 92.00 112 TRP A N 1
ATOM 851 C CA . TRP A 1 112 ? -9.046 18.777 16.664 1.00 92.00 112 TRP A CA 1
ATOM 852 C C . TRP A 1 112 ? -8.403 17.422 16.338 1.00 92.00 112 TRP A C 1
ATOM 854 O O . TRP A 1 112 ? -8.285 17.082 15.159 1.00 92.00 112 TRP A O 1
ATOM 864 N N . HIS A 1 113 ? -8.077 16.611 17.353 1.00 92.31 113 HIS A N 1
ATOM 865 C CA . HIS A 1 113 ? -7.494 15.275 17.161 1.00 92.31 113 HIS A CA 1
ATOM 866 C C . HIS A 1 113 ? -8.415 14.341 16.365 1.00 92.31 113 HIS A C 1
ATOM 868 O O . HIS A 1 113 ? -7.939 13.626 15.483 1.00 92.31 113 HIS A O 1
ATOM 874 N N . ARG A 1 114 ? -9.733 14.386 16.601 1.00 91.31 114 ARG A N 1
ATOM 875 C CA . ARG A 1 114 ? -10.730 13.650 15.808 1.00 91.31 114 ARG A CA 1
ATOM 876 C C . ARG A 1 114 ? -10.701 14.092 14.345 1.00 91.31 114 ARG A C 1
ATOM 878 O O . ARG A 1 114 ? -10.625 13.250 13.452 1.00 91.31 114 ARG A O 1
ATOM 885 N N . SER A 1 115 ? -10.712 15.400 14.083 1.00 92.19 115 SER A N 1
ATOM 886 C CA . SER A 1 115 ? -10.680 15.923 12.710 1.00 92.19 115 SER A CA 1
ATOM 887 C C . SER A 1 115 ? -9.395 15.549 11.959 1.00 92.19 115 SER A C 1
ATOM 889 O O . SER A 1 115 ? -9.450 15.162 10.786 1.00 92.19 115 SER A O 1
ATOM 891 N N . GLU A 1 116 ? -8.247 15.585 12.644 1.00 93.31 116 GLU A N 1
ATOM 892 C CA . GLU A 1 116 ? -6.971 15.152 12.083 1.00 93.31 116 GLU A CA 1
ATOM 893 C C . GLU A 1 116 ? -6.995 13.647 11.814 1.00 93.31 116 GLU A C 1
ATOM 895 O O . GLU A 1 116 ? -6.765 13.243 10.677 1.00 93.31 116 GLU A O 1
ATOM 900 N N . ALA A 1 117 ? -7.355 12.814 12.796 1.00 92.50 117 ALA A N 1
ATOM 901 C CA . ALA A 1 117 ? -7.422 11.362 12.629 1.00 92.50 117 ALA A CA 1
ATOM 902 C C . ALA A 1 117 ? -8.333 10.955 11.456 1.00 92.50 117 ALA A C 1
ATOM 904 O O . ALA A 1 117 ? -7.922 10.157 10.610 1.00 92.50 117 ALA A O 1
ATOM 905 N N . ALA A 1 118 ? -9.517 11.564 11.336 1.00 93.25 118 ALA A N 1
ATOM 906 C CA . ALA A 1 118 ? -10.428 11.339 10.213 1.00 93.25 118 ALA A CA 1
ATOM 907 C C . ALA A 1 118 ? -9.783 11.702 8.865 1.00 93.25 118 ALA A C 1
ATOM 909 O O . ALA A 1 118 ? -9.844 10.928 7.908 1.00 93.25 118 ALA A O 1
ATOM 910 N N . THR A 1 119 ? -9.107 12.851 8.797 1.00 95.00 119 THR A N 1
ATOM 911 C CA . THR A 1 119 ? -8.393 13.293 7.590 1.00 95.00 119 THR A CA 1
ATOM 912 C C . THR A 1 119 ? -7.283 12.315 7.208 1.00 95.00 119 THR A C 1
ATOM 914 O O . THR A 1 119 ? -7.130 11.979 6.033 1.00 95.00 119 THR A O 1
ATOM 917 N N . ARG A 1 120 ? -6.526 11.813 8.189 1.00 94.62 120 ARG A N 1
ATOM 918 C CA . ARG A 1 120 ? -5.422 10.872 7.956 1.00 94.62 120 ARG A CA 1
ATOM 919 C C . ARG A 1 120 ? -5.895 9.487 7.515 1.00 94.62 120 ARG A C 1
ATOM 921 O O . ARG A 1 120 ? -5.251 8.861 6.674 1.00 94.62 120 ARG A O 1
ATOM 928 N N . ILE A 1 121 ? -7.036 9.020 8.016 1.00 95.00 121 ILE A N 1
ATOM 929 C CA . ILE A 1 121 ? -7.647 7.761 7.566 1.00 95.00 121 ILE A CA 1
ATOM 930 C C . ILE A 1 121 ? -8.108 7.868 6.111 1.00 95.00 121 ILE A C 1
ATOM 932 O O . ILE A 1 121 ? -7.802 6.975 5.325 1.00 95.00 121 ILE A O 1
ATOM 936 N N . LEU A 1 122 ? -8.735 8.982 5.720 1.00 95.00 122 LEU A N 1
ATOM 937 C CA . LEU A 1 122 ? -9.121 9.234 4.323 1.00 95.00 122 LEU A CA 1
ATOM 938 C C . LEU A 1 122 ? -7.908 9.369 3.387 1.00 95.00 122 LEU A C 1
ATOM 940 O O . LEU A 1 122 ? -7.947 8.928 2.238 1.00 95.00 122 LEU A O 1
ATOM 944 N N . GLU A 1 123 ? -6.822 9.987 3.860 1.00 95.19 123 GLU A N 1
ATOM 945 C CA . GLU A 1 123 ? -5.552 10.076 3.127 1.00 95.19 123 GLU A CA 1
ATOM 946 C C . GLU A 1 123 ? -4.950 8.682 2.904 1.00 95.19 123 GLU A C 1
ATOM 948 O O . GLU A 1 123 ? -4.576 8.341 1.782 1.00 95.19 123 GLU A O 1
ATOM 953 N N . PHE A 1 124 ? -4.924 7.849 3.946 1.00 96.69 124 PHE A N 1
ATOM 954 C CA . PHE A 1 124 ? -4.458 6.468 3.857 1.00 96.69 124 PHE A CA 1
ATOM 955 C C . PHE A 1 124 ? -5.326 5.611 2.939 1.00 96.69 124 PHE A C 1
ATOM 957 O O . PHE A 1 124 ? -4.779 4.913 2.092 1.00 96.69 124 PHE A O 1
ATOM 964 N N . GLU A 1 125 ? -6.654 5.689 3.052 1.00 96.69 125 GLU A N 1
ATOM 965 C CA . GLU A 1 125 ? -7.573 4.984 2.156 1.00 96.69 125 GLU A CA 1
ATOM 966 C C . GLU A 1 125 ? -7.290 5.351 0.699 1.00 96.69 125 GLU A C 1
ATOM 968 O O . GLU A 1 125 ? -7.109 4.470 -0.137 1.00 96.69 125 GLU A O 1
ATOM 973 N N . ARG A 1 126 ? -7.174 6.645 0.390 1.00 95.31 126 ARG A N 1
ATOM 974 C CA . ARG A 1 126 ? -6.874 7.110 -0.968 1.00 95.31 126 ARG A CA 1
ATOM 975 C C . ARG A 1 126 ? -5.564 6.531 -1.500 1.00 95.31 126 ARG A C 1
ATOM 977 O O . ARG A 1 126 ? -5.528 6.034 -2.623 1.00 95.31 126 ARG A O 1
ATOM 984 N N . GLU A 1 127 ? -4.492 6.606 -0.721 1.00 95.81 127 GLU A N 1
ATOM 985 C CA . GLU A 1 127 ? -3.174 6.106 -1.131 1.00 95.81 127 GLU A CA 1
ATOM 986 C C . GLU A 1 127 ? -3.157 4.581 -1.245 1.00 95.81 127 GLU A C 1
ATOM 988 O O . GLU A 1 127 ? -2.559 4.036 -2.171 1.00 95.81 127 GLU A O 1
ATOM 993 N N . TYR A 1 128 ? -3.893 3.884 -0.379 1.00 96.88 128 TYR A N 1
ATOM 994 C CA . TYR A 1 128 ? -4.099 2.444 -0.478 1.00 96.88 128 TYR A CA 1
ATOM 995 C C . TYR A 1 128 ? -4.852 2.064 -1.762 1.00 96.88 128 TYR A C 1
ATOM 997 O O . TYR A 1 128 ? -4.454 1.144 -2.473 1.00 96.88 128 TYR A O 1
ATOM 1005 N N . GLN A 1 129 ? -5.885 2.819 -2.138 1.00 96.38 129 GLN A N 1
ATOM 1006 C CA . GLN A 1 129 ? -6.597 2.627 -3.406 1.00 96.38 129 GLN A CA 1
ATOM 1007 C C . GLN A 1 129 ? -5.683 2.873 -4.617 1.00 96.38 129 GLN A C 1
ATOM 1009 O O . GLN A 1 129 ? -5.727 2.117 -5.590 1.00 96.38 129 GLN A O 1
ATOM 1014 N N . VAL A 1 130 ? -4.806 3.883 -4.559 1.00 95.12 130 VAL A N 1
ATOM 1015 C CA . VAL A 1 130 ? -3.772 4.107 -5.588 1.00 95.12 130 VAL A CA 1
ATOM 1016 C C . VAL A 1 130 ? -2.778 2.954 -5.633 1.00 95.12 130 VAL A C 1
ATOM 1018 O O . VAL A 1 130 ? -2.383 2.541 -6.721 1.00 95.12 130 VAL A O 1
ATOM 1021 N N . MET A 1 131 ? -2.390 2.400 -4.488 1.00 94.31 131 MET A N 1
ATOM 1022 C CA . MET A 1 131 ? -1.545 1.212 -4.440 1.00 94.31 131 MET A CA 1
ATOM 1023 C C . MET A 1 131 ? -2.225 0.041 -5.160 1.00 94.31 131 MET A C 1
ATOM 1025 O O . MET A 1 131 ? -1.615 -0.568 -6.034 1.00 94.31 131 MET A O 1
ATOM 1029 N N . LEU A 1 132 ? -3.499 -0.240 -4.874 1.00 94.25 132 LEU A N 1
ATOM 1030 C CA . LEU A 1 132 ? -4.229 -1.362 -5.475 1.00 94.25 132 LEU A CA 1
ATOM 1031 C C . LEU A 1 132 ? -4.494 -1.184 -6.973 1.00 94.25 132 LEU A C 1
ATOM 1033 O O . LEU A 1 132 ? -4.221 -2.089 -7.766 1.00 94.25 132 LEU A O 1
ATOM 1037 N N . TYR A 1 133 ? -4.996 -0.017 -7.379 1.00 93.69 133 TYR A N 1
ATOM 1038 C CA . TYR A 1 133 ? -5.551 0.190 -8.722 1.00 93.69 133 TYR A CA 1
ATOM 1039 C C . TYR A 1 133 ? -4.737 1.151 -9.597 1.00 93.69 133 TYR A C 1
ATOM 1041 O O . TYR A 1 133 ? -4.983 1.262 -10.800 1.00 93.69 133 TYR A O 1
ATOM 1049 N N . GLY A 1 134 ? -3.717 1.798 -9.040 1.00 93.06 134 GLY A N 1
ATOM 1050 C CA . GLY A 1 134 ? -2.895 2.796 -9.715 1.00 93.06 134 GLY A CA 1
ATOM 1051 C C . GLY A 1 134 ? -3.572 4.163 -9.775 1.00 93.06 134 GLY A C 1
ATOM 1052 O O . GLY A 1 134 ? -4.568 4.432 -9.106 1.00 93.06 134 GLY A O 1
ATOM 1053 N N . ARG A 1 135 ? -3.057 5.050 -10.629 1.00 93.31 135 ARG A N 1
ATOM 1054 C CA . ARG A 1 135 ? -3.540 6.438 -10.761 1.00 93.31 135 ARG A CA 1
ATOM 1055 C C . ARG A 1 135 ? -5.019 6.576 -11.136 1.00 93.31 135 ARG A C 1
ATOM 1057 O O . ARG A 1 135 ? -5.580 7.655 -10.993 1.00 93.31 135 ARG A O 1
ATOM 1064 N N . GLU A 1 136 ? -5.649 5.533 -11.671 1.00 92.12 136 GLU A N 1
ATOM 1065 C CA . GLU A 1 136 ? -7.074 5.584 -12.016 1.00 92.12 136 GLU A CA 1
ATOM 1066 C C . GLU A 1 136 ? -7.967 5.625 -10.764 1.00 92.12 136 GLU A C 1
ATOM 1068 O O . GLU A 1 136 ? -9.104 6.081 -10.862 1.00 92.12 136 GLU A O 1
ATOM 1073 N N . ALA A 1 137 ? -7.427 5.257 -9.593 1.00 93.88 137 ALA A N 1
ATOM 1074 C CA . ALA A 1 137 ? -8.089 5.377 -8.294 1.00 93.88 137 ALA A CA 1
ATOM 1075 C C . ALA A 1 137 ? -8.313 6.828 -7.839 1.00 93.88 137 ALA A C 1
ATOM 1077 O O . ALA A 1 137 ? -9.156 7.074 -6.980 1.00 93.88 137 ALA A O 1
ATOM 1078 N N . VAL A 1 138 ? -7.571 7.797 -8.392 1.00 94.19 138 VAL A N 1
ATOM 1079 C CA . VAL A 1 138 ? -7.702 9.215 -8.026 1.00 94.19 138 VAL A CA 1
ATOM 1080 C C . VAL A 1 138 ? -8.427 10.028 -9.103 1.00 94.19 138 VAL A C 1
ATOM 1082 O O . VAL A 1 138 ? -8.376 9.692 -10.299 1.00 94.19 138 VAL A O 1
ATOM 1085 N N . PRO A 1 139 ? -9.085 11.140 -8.713 1.00 93.44 139 PRO A N 1
ATOM 1086 C CA . PRO A 1 139 ? -9.751 12.030 -9.656 1.00 93.44 139 PRO A CA 1
ATOM 1087 C C . PRO A 1 139 ? -8.798 12.536 -10.750 1.00 93.44 139 PRO A C 1
ATOM 1089 O O . PRO A 1 139 ? -7.620 12.772 -10.469 1.00 93.44 139 PRO A O 1
ATOM 1092 N N . PRO A 1 140 ? -9.282 12.794 -11.982 1.00 91.38 140 PRO A N 1
ATOM 1093 C CA . PRO A 1 140 ? -8.445 13.241 -13.099 1.00 91.38 140 PRO A CA 1
ATOM 1094 C C . PRO A 1 140 ? -7.551 14.451 -12.798 1.00 91.38 140 PRO A C 1
ATOM 1096 O O . PRO A 1 140 ? -6.413 14.492 -13.259 1.00 91.38 140 PRO A O 1
ATOM 1099 N N . ALA A 1 141 ? -8.034 15.394 -11.984 1.00 90.88 141 ALA A N 1
ATOM 1100 C CA . ALA A 1 141 ? -7.278 16.575 -11.567 1.00 90.88 141 ALA A CA 1
ATOM 1101 C C . ALA A 1 141 ? -6.030 16.242 -10.726 1.00 90.88 141 ALA A C 1
ATOM 1103 O O . ALA A 1 141 ? -5.075 17.012 -10.713 1.00 90.88 141 ALA A O 1
ATOM 1104 N N . GLU A 1 142 ? -6.019 15.101 -10.033 1.00 90.25 142 GLU A N 1
ATOM 1105 C CA . GLU A 1 142 ? -4.901 14.677 -9.190 1.00 90.25 142 GLU A CA 1
ATOM 1106 C C . GLU A 1 142 ? -3.915 13.764 -9.926 1.00 90.25 142 GLU A C 1
ATOM 1108 O O . GLU A 1 142 ? -2.745 13.719 -9.558 1.00 90.25 142 GLU A O 1
ATOM 1113 N N . ARG A 1 143 ? -4.329 13.099 -11.011 1.00 89.12 143 ARG A N 1
ATOM 1114 C CA . ARG A 1 143 ? -3.491 12.147 -11.775 1.00 89.12 143 ARG A CA 1
ATOM 1115 C C . ARG A 1 143 ? -2.211 12.755 -12.341 1.00 89.12 143 ARG A C 1
ATOM 1117 O O . ARG A 1 143 ? -1.260 12.032 -12.623 1.00 89.12 143 ARG A O 1
ATOM 1124 N N . THR A 1 144 ? -2.201 14.066 -12.558 1.00 86.69 144 THR A N 1
ATOM 1125 C CA . THR A 1 144 ? -1.050 14.806 -13.089 1.00 86.69 144 THR A CA 1
ATOM 1126 C C . THR A 1 144 ? -0.040 15.188 -12.011 1.00 86.69 144 THR A C 1
ATOM 1128 O O . THR A 1 144 ? 1.077 15.579 -12.352 1.00 86.69 144 THR A O 1
ATOM 1131 N N . LYS A 1 145 ? -0.385 15.051 -10.722 1.00 89.06 145 LYS A N 1
ATOM 1132 C CA . LYS A 1 145 ? 0.563 15.262 -9.623 1.00 89.06 145 LYS A CA 1
ATOM 1133 C C . LYS A 1 145 ? 1.733 14.294 -9.776 1.00 89.06 145 LYS A C 1
ATOM 1135 O O . LYS A 1 145 ? 1.546 13.120 -10.095 1.00 89.06 145 LYS A O 1
ATOM 1140 N N . GLN A 1 146 ? 2.941 14.785 -9.504 1.00 86.19 146 GLN A N 1
ATOM 1141 C CA . GLN A 1 146 ? 4.176 14.008 -9.639 1.00 86.19 146 GLN A CA 1
ATOM 1142 C C . GLN A 1 146 ? 4.137 12.689 -8.850 1.00 86.19 146 GLN A C 1
ATOM 1144 O O . GLN A 1 146 ? 4.678 11.694 -9.319 1.00 86.19 146 GLN A O 1
ATOM 1149 N N . HIS A 1 147 ? 3.441 12.677 -7.709 1.00 88.44 147 HIS A N 1
ATOM 1150 C CA . HIS A 1 147 ? 3.251 11.499 -6.858 1.00 88.44 147 HIS A CA 1
ATOM 1151 C C . HIS A 1 147 ? 2.522 10.338 -7.566 1.00 88.44 147 HIS A C 1
ATOM 1153 O O . HIS A 1 147 ? 2.895 9.185 -7.389 1.00 88.44 147 HIS A O 1
ATOM 1159 N N . TYR A 1 148 ? 1.549 10.624 -8.443 1.00 91.44 148 TYR A N 1
ATOM 1160 C CA . TYR A 1 148 ? 0.722 9.597 -9.103 1.00 91.44 148 TYR A CA 1
ATOM 1161 C C . TYR A 1 148 ? 1.017 9.404 -10.595 1.00 91.44 148 TYR A C 1
ATOM 1163 O O . TYR A 1 148 ? 0.627 8.391 -11.180 1.00 91.44 148 TYR A O 1
ATOM 1171 N N . SER A 1 149 ? 1.683 10.363 -11.240 1.00 88.69 149 SER A N 1
ATOM 1172 C CA . SER A 1 149 ? 1.777 10.443 -12.707 1.00 88.69 149 SER A CA 1
ATOM 1173 C C . SER A 1 149 ? 2.384 9.196 -13.365 1.00 88.69 149 SER A C 1
ATOM 1175 O O . SER A 1 149 ? 1.975 8.808 -14.468 1.00 88.69 149 SER A O 1
ATOM 1177 N N . LEU A 1 150 ? 3.320 8.544 -12.671 1.00 89.81 150 LEU A N 1
ATOM 1178 C CA . LEU A 1 150 ? 4.045 7.364 -13.139 1.00 89.81 150 LEU A CA 1
ATOM 1179 C C . LEU A 1 150 ? 3.384 6.032 -12.745 1.00 89.81 150 LEU A C 1
ATOM 1181 O O . LEU A 1 150 ? 3.727 4.999 -13.316 1.00 89.81 150 LEU A O 1
ATOM 1185 N N . VAL A 1 151 ? 2.401 6.037 -11.840 1.00 90.19 151 VAL A N 1
ATOM 1186 C CA . VAL A 1 151 ? 1.751 4.826 -11.309 1.00 90.19 151 VAL A CA 1
ATOM 1187 C C . VAL A 1 151 ? 0.615 4.395 -12.241 1.00 90.19 151 VAL A C 1
ATOM 1189 O O . VAL A 1 151 ? -0.565 4.636 -11.993 1.00 90.19 151 VAL A O 1
ATOM 1192 N N . ARG A 1 152 ? 0.956 3.798 -13.387 1.00 88.25 152 ARG A N 1
ATOM 1193 C CA . ARG A 1 152 ? -0.039 3.462 -14.427 1.00 88.25 152 ARG A CA 1
ATOM 1194 C C . ARG A 1 152 ? -0.950 2.296 -14.054 1.00 88.25 152 ARG A C 1
ATOM 1196 O O . ARG A 1 152 ? -2.088 2.257 -14.506 1.00 88.25 152 ARG A O 1
ATOM 1203 N N . LYS A 1 153 ? -0.427 1.343 -13.290 1.00 88.44 153 LYS A N 1
ATOM 1204 C CA . LYS A 1 153 ? -1.118 0.145 -12.814 1.00 88.44 153 LYS A CA 1
ATOM 1205 C C . LYS A 1 153 ? -0.805 -0.016 -11.334 1.00 88.44 153 LYS A C 1
ATOM 1207 O O . LYS A 1 153 ? 0.326 0.261 -10.942 1.00 88.44 153 LYS A O 1
ATOM 1212 N N . GLY A 1 154 ? -1.792 -0.436 -10.555 1.00 89.31 154 GLY A N 1
ATOM 1213 C CA . GLY A 1 154 ? -1.587 -0.825 -9.164 1.00 89.31 154 GLY A CA 1
ATOM 1214 C C . GLY A 1 154 ? -1.235 -2.303 -9.013 1.00 89.31 154 GLY A C 1
ATOM 1215 O O . GLY A 1 154 ? -1.126 -3.036 -10.004 1.00 89.31 154 GLY A O 1
ATOM 1216 N N . VAL A 1 155 ? -1.076 -2.719 -7.759 1.00 88.75 155 VAL A N 1
ATOM 1217 C CA . VAL A 1 155 ? -0.643 -4.057 -7.343 1.00 88.75 155 VAL A CA 1
ATOM 1218 C C . VAL A 1 155 ? -1.531 -5.159 -7.919 1.00 88.75 155 VAL A C 1
ATOM 1220 O O . VAL A 1 155 ? -1.032 -6.151 -8.439 1.00 88.75 155 VAL A O 1
ATOM 1223 N N . VAL A 1 156 ? -2.845 -4.942 -7.963 1.00 87.56 156 VAL A N 1
ATOM 1224 C CA . VAL A 1 156 ? -3.801 -5.954 -8.446 1.00 87.56 156 VAL A CA 1
ATOM 1225 C C . VAL A 1 156 ? -3.542 -6.347 -9.909 1.00 87.56 156 VAL A C 1
ATOM 1227 O O . VAL A 1 156 ? -3.775 -7.483 -10.327 1.00 87.56 156 VAL A O 1
ATOM 1230 N N . TYR A 1 157 ? -3.022 -5.409 -10.707 1.00 84.88 157 TYR A N 1
ATOM 1231 C CA . TYR A 1 157 ? -2.802 -5.584 -12.144 1.00 84.88 157 TYR A CA 1
ATOM 1232 C C . TYR A 1 157 ? -1.361 -5.938 -12.521 1.00 84.88 157 TYR A C 1
ATOM 1234 O O . TYR A 1 157 ? -1.111 -6.252 -13.690 1.00 84.88 157 TYR A O 1
ATOM 1242 N N . SER A 1 158 ? -0.403 -5.847 -11.594 1.00 76.31 158 SER A N 1
ATOM 1243 C CA . SER A 1 158 ? 0.973 -6.297 -11.843 1.00 76.31 158 SER A CA 1
ATOM 1244 C C 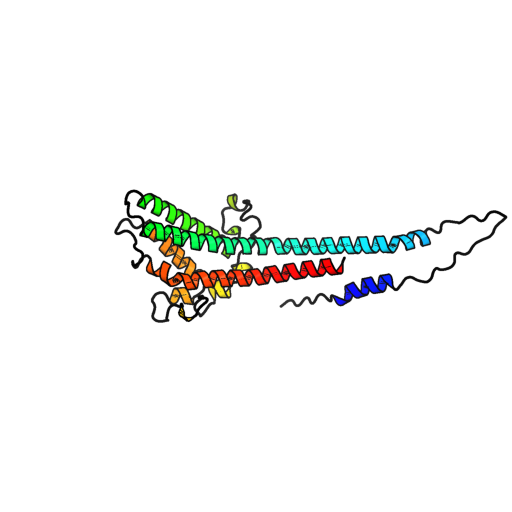. SER A 1 158 ? 1.083 -7.824 -11.776 1.00 76.31 158 SER A C 1
ATOM 1246 O O . SER A 1 158 ? 2.022 -8.385 -12.337 1.00 76.31 158 SER A O 1
ATOM 1248 N N . GLY A 1 159 ? 0.124 -8.490 -11.120 1.00 72.12 159 GLY A N 1
ATOM 1249 C CA . GLY A 1 159 ? 0.142 -9.931 -10.851 1.00 72.12 159 GLY A CA 1
ATOM 1250 C C . GLY A 1 159 ? 1.093 -10.331 -9.721 1.00 72.12 159 GLY A C 1
ATOM 1251 O O . GLY A 1 159 ? 1.070 -11.484 -9.310 1.00 72.12 159 GLY A O 1
ATOM 1252 N N . SER A 1 160 ? 1.885 -9.382 -9.219 1.00 73.81 160 SER A N 1
ATOM 1253 C CA . SER A 1 160 ? 2.761 -9.534 -8.064 1.00 73.81 160 SER A CA 1
ATOM 1254 C C . SER A 1 160 ? 2.067 -8.904 -6.856 1.00 73.81 160 SER A C 1
ATOM 1256 O O . SER A 1 160 ? 1.633 -7.760 -6.957 1.00 73.81 160 SER A O 1
ATOM 1258 N N . GLY A 1 161 ? 1.894 -9.642 -5.761 1.00 83.19 161 GLY A N 1
ATOM 1259 C CA . GLY A 1 161 ? 1.225 -9.195 -4.533 1.00 83.19 161 GLY A CA 1
ATOM 1260 C C . GLY A 1 161 ? -0.198 -9.717 -4.345 1.00 83.19 161 GLY A C 1
ATOM 1261 O O . GLY A 1 161 ? -0.756 -9.568 -3.261 1.00 83.19 161 GLY A O 1
ATOM 1262 N N . ASN A 1 162 ? -0.801 -10.352 -5.357 1.00 87.88 162 ASN A N 1
ATOM 1263 C CA . ASN A 1 162 ? -2.187 -10.837 -5.267 1.00 87.88 162 ASN A CA 1
ATOM 1264 C C . ASN A 1 162 ? -2.372 -11.899 -4.180 1.00 87.88 162 ASN A C 1
ATOM 1266 O O . ASN A 1 162 ? -3.412 -11.918 -3.522 1.00 87.88 162 ASN A O 1
ATOM 1270 N N . ASP A 1 163 ? -1.369 -12.751 -3.971 1.00 89.06 163 ASP A N 1
ATOM 1271 C CA . ASP A 1 163 ? -1.441 -13.772 -2.931 1.00 89.06 163 ASP A CA 1
ATOM 1272 C C . ASP A 1 163 ? -1.419 -13.141 -1.537 1.00 89.06 163 ASP A C 1
ATOM 1274 O O . ASP A 1 163 ? -2.273 -13.467 -0.718 1.00 89.06 163 ASP A O 1
ATOM 1278 N N . VAL A 1 164 ? -0.556 -12.144 -1.318 1.00 91.69 164 VAL A N 1
ATOM 1279 C CA . VAL A 1 164 ? -0.501 -11.379 -0.061 1.00 91.69 164 VAL A CA 1
ATOM 1280 C C . VAL A 1 164 ? -1.787 -10.585 0.180 1.00 91.69 164 VAL A C 1
ATOM 1282 O O . VAL A 1 164 ? -2.268 -10.486 1.310 1.00 91.69 164 VAL A O 1
ATOM 1285 N N . LEU A 1 165 ? -2.367 -10.015 -0.879 1.00 92.88 165 LEU A N 1
ATOM 1286 C CA . LEU A 1 165 ? -3.582 -9.208 -0.788 1.00 92.88 165 LEU A CA 1
ATOM 1287 C C . LEU A 1 165 ? -4.840 -10.039 -0.520 1.00 92.88 165 LEU A C 1
ATOM 1289 O O . LEU A 1 165 ? -5.655 -9.614 0.297 1.00 92.88 165 LEU A O 1
ATOM 1293 N N . TYR A 1 166 ? -5.001 -11.180 -1.198 1.00 91.38 166 TYR A N 1
ATOM 1294 C CA . TYR A 1 166 ? -6.296 -11.869 -1.295 1.00 91.38 166 TYR A CA 1
ATOM 1295 C C . TYR A 1 166 ? -6.272 -13.363 -0.969 1.00 91.38 166 TYR A C 1
ATOM 1297 O O . TYR A 1 166 ? -7.277 -13.883 -0.493 1.00 91.38 166 TYR A O 1
ATOM 1305 N N . ASN A 1 167 ? -5.176 -14.071 -1.259 1.00 83.12 167 ASN A N 1
ATOM 1306 C CA . ASN A 1 167 ? -5.150 -15.541 -1.212 1.00 83.12 167 ASN A CA 1
ATOM 1307 C C . ASN A 1 167 ? -4.328 -16.102 -0.047 1.00 83.12 167 ASN A C 1
ATOM 1309 O O . ASN A 1 167 ? -4.082 -17.309 0.012 1.00 83.12 167 ASN A O 1
ATOM 1313 N N . GLN A 1 168 ? -3.885 -15.250 0.875 1.00 79.06 168 GLN A N 1
ATOM 1314 C CA . GLN A 1 168 ? -3.171 -15.684 2.063 1.00 79.06 168 GLN A CA 1
ATOM 1315 C C . GLN A 1 168 ? -4.141 -16.498 2.929 1.00 79.06 168 GLN A C 1
ATOM 1317 O O . GLN A 1 168 ? -5.129 -15.955 3.401 1.00 79.06 168 GLN A O 1
ATOM 1322 N N . GLY A 1 169 ? -3.883 -17.798 3.104 1.00 79.69 169 GLY A N 1
ATOM 1323 C CA . GLY A 1 169 ? -4.656 -18.682 3.995 1.00 79.69 169 GLY A CA 1
ATOM 1324 C C . GLY A 1 169 ? -4.062 -18.807 5.402 1.00 79.69 169 GLY A C 1
ATOM 1325 O O . GLY A 1 169 ? -4.486 -19.650 6.191 1.00 79.69 169 GLY A O 1
ATOM 1326 N N . THR A 1 170 ? -3.032 -18.017 5.694 1.00 86.69 170 THR A N 1
ATOM 1327 C CA . THR A 1 170 ? -2.325 -17.959 6.976 1.00 86.69 170 THR A CA 1
ATOM 1328 C C . THR A 1 170 ? -2.204 -16.504 7.411 1.00 86.69 170 THR A C 1
ATOM 1330 O O . THR A 1 170 ? -2.401 -15.598 6.605 1.00 86.69 170 THR A O 1
ATOM 1333 N N . CYS A 1 171 ? -1.851 -16.270 8.673 1.00 91.06 171 CYS A N 1
ATOM 1334 C CA . CYS A 1 171 ? -1.536 -14.925 9.144 1.00 91.06 171 CYS A CA 1
ATOM 1335 C C . CYS A 1 171 ? -0.353 -14.309 8.381 1.00 91.06 171 CYS A C 1
ATOM 1337 O O . CYS A 1 171 ? 0.473 -15.017 7.786 1.00 91.06 171 CYS A O 1
ATOM 1339 N N . LEU A 1 172 ? -0.286 -12.980 8.419 1.00 93.38 172 LEU A N 1
ATOM 1340 C CA . LEU A 1 172 ? 0.700 -12.171 7.705 1.00 93.38 172 LEU A CA 1
ATOM 1341 C C . LEU A 1 172 ? 1.867 -11.729 8.591 1.00 93.38 172 LEU A C 1
ATOM 1343 O O . LEU A 1 172 ? 2.763 -11.047 8.102 1.00 93.38 172 LEU A O 1
ATOM 1347 N N . CYS A 1 173 ? 1.873 -12.090 9.876 1.00 93.38 173 CYS A N 1
ATOM 1348 C CA . CYS A 1 173 ? 2.942 -11.726 10.801 1.00 93.38 173 CYS A CA 1
ATOM 1349 C C . CYS A 1 173 ? 4.311 -12.265 10.363 1.00 93.38 173 CYS A C 1
ATOM 1351 O O . CYS A 1 173 ? 4.436 -13.363 9.819 1.00 93.38 173 CYS A O 1
ATOM 1353 N N . GLU A 1 174 ? 5.355 -11.500 10.684 1.00 90.88 174 GLU A N 1
ATOM 1354 C CA . GLU A 1 174 ? 6.743 -11.940 10.513 1.00 90.88 174 GLU A CA 1
ATOM 1355 C C . GLU A 1 174 ? 7.095 -13.084 11.477 1.00 90.88 174 GLU A C 1
ATOM 1357 O O . GLU A 1 174 ? 7.732 -14.055 11.071 1.00 90.88 174 GLU A O 1
ATOM 1362 N N . ASP A 1 175 ? 6.635 -12.991 12.728 1.00 92.38 175 ASP A N 1
ATOM 1363 C CA . ASP A 1 175 ? 6.685 -14.085 13.694 1.00 92.38 175 ASP A CA 1
ATOM 1364 C C . ASP A 1 175 ? 5.311 -14.759 13.783 1.00 92.38 175 ASP A C 1
ATOM 1366 O O . ASP A 1 175 ? 4.296 -14.114 14.044 1.00 92.38 175 ASP A O 1
ATOM 1370 N N . GLN A 1 176 ? 5.281 -16.075 13.584 1.00 89.94 176 GLN A N 1
ATOM 1371 C CA . GLN A 1 176 ? 4.056 -16.870 13.668 1.00 89.94 176 GLN A CA 1
ATOM 1372 C C . GLN A 1 176 ? 3.486 -16.921 15.093 1.00 89.94 176 GLN A C 1
ATOM 1374 O O . GLN A 1 176 ? 2.293 -17.169 15.261 1.00 89.94 176 GLN A O 1
ATOM 1379 N N . ALA A 1 177 ? 4.308 -16.671 16.117 1.00 92.00 177 ALA A N 1
ATOM 1380 C CA . ALA A 1 177 ? 3.851 -16.584 17.502 1.00 92.00 177 ALA A CA 1
ATOM 1381 C C . ALA A 1 177 ? 2.967 -15.351 17.768 1.00 92.00 177 ALA A C 1
ATOM 1383 O O . ALA A 1 177 ? 2.135 -15.394 18.671 1.00 92.00 177 ALA A O 1
ATOM 1384 N N . ASP A 1 178 ? 3.112 -14.289 16.968 1.00 92.81 178 ASP A N 1
ATOM 1385 C CA . ASP A 1 178 ? 2.333 -13.049 17.094 1.00 92.81 178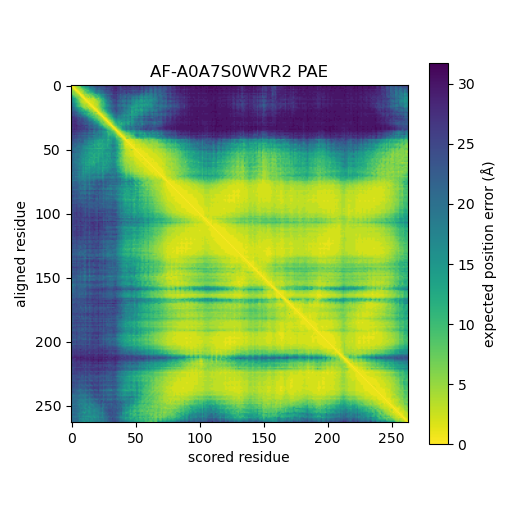 ASP A CA 1
ATOM 1386 C C . ASP A 1 178 ? 0.985 -13.115 16.358 1.00 92.81 178 ASP A C 1
ATOM 1388 O O . ASP A 1 178 ? 0.197 -12.168 16.392 1.00 92.81 178 ASP A O 1
ATOM 1392 N N . CYS A 1 179 ? 0.717 -14.211 15.648 1.00 93.19 179 CYS A N 1
ATOM 1393 C CA . CYS A 1 179 ? -0.515 -14.378 14.897 1.00 93.19 179 CYS A CA 1
ATOM 1394 C C . CYS A 1 179 ? -1.725 -14.565 15.807 1.00 93.19 179 CYS A C 1
ATOM 1396 O O . CYS A 1 179 ? -1.676 -15.255 16.827 1.00 93.19 179 CYS A O 1
ATOM 1398 N N . GLN A 1 180 ? -2.858 -14.013 15.377 1.00 93.88 180 GLN A N 1
ATOM 1399 C CA . GLN A 1 180 ? -4.130 -14.262 16.045 1.00 93.88 180 GLN A CA 1
ATOM 1400 C C . GLN A 1 180 ? -4.472 -15.762 16.001 1.00 93.88 180 GLN A C 1
ATOM 1402 O O . GLN A 1 180 ? -4.362 -16.379 14.936 1.00 93.88 180 GLN A O 1
ATOM 1407 N N . PRO A 1 181 ? -4.894 -16.366 17.125 1.00 93.56 181 PRO A N 1
ATOM 1408 C CA . PRO A 1 181 ? -5.280 -17.769 17.149 1.00 93.56 181 PRO A CA 1
ATOM 1409 C C . PRO A 1 181 ? -6.660 -17.976 16.488 1.00 93.56 181 PRO A C 1
ATOM 1411 O O . PRO A 1 181 ? -7.444 -17.028 16.417 1.00 93.56 181 PRO A O 1
ATOM 1414 N N . PRO A 1 182 ? -6.998 -19.194 16.014 1.00 93.00 182 PRO A N 1
ATOM 1415 C CA . PRO A 1 182 ? -8.240 -19.454 15.271 1.00 93.00 182 PRO A CA 1
ATOM 1416 C C . PRO A 1 182 ? -9.548 -19.174 16.025 1.00 93.00 182 PRO A C 1
ATOM 1418 O O . PRO A 1 182 ? -10.598 -19.022 15.405 1.00 93.00 182 PRO A O 1
ATOM 1421 N N . ASP A 1 183 ? -9.505 -19.143 17.354 1.00 94.94 183 ASP A N 1
ATOM 1422 C CA . ASP A 1 183 ? -10.624 -18.820 18.240 1.00 94.94 183 ASP A CA 1
ATOM 1423 C C . ASP A 1 183 ? -10.799 -17.309 18.474 1.00 94.94 183 ASP A C 1
ATOM 1425 O O . ASP A 1 183 ? -11.836 -16.881 18.985 1.00 94.94 183 ASP A O 1
ATOM 1429 N N . SER A 1 184 ? -9.826 -16.485 18.071 1.00 94.19 184 SER A N 1
ATOM 1430 C CA . SER A 1 184 ? -9.914 -15.028 18.157 1.00 94.19 184 SER A CA 1
ATOM 1431 C C . SER A 1 184 ? -10.940 -14.475 17.169 1.00 94.19 184 SER A C 1
ATOM 1433 O O . SER A 1 184 ? -10.971 -14.829 15.990 1.00 94.19 184 SER A O 1
ATOM 1435 N N . HIS A 1 185 ? -11.731 -13.502 17.620 1.00 93.81 185 HIS A N 1
ATOM 1436 C CA . HIS A 1 185 ? -12.664 -12.764 16.766 1.00 93.81 185 HIS A CA 1
ATOM 1437 C C . HIS A 1 185 ? -11.963 -11.960 15.649 1.00 93.81 185 HIS A C 1
ATOM 1439 O O . HIS A 1 185 ? -12.608 -11.562 14.677 1.00 93.81 185 HIS A O 1
ATOM 1445 N N . LEU A 1 186 ? -10.648 -11.741 15.771 1.00 94.50 186 LEU A N 1
ATOM 1446 C CA . LEU A 1 186 ? -9.812 -11.057 14.782 1.00 94.50 186 LEU A CA 1
ATOM 1447 C C . LEU A 1 186 ? -9.287 -11.995 13.687 1.00 94.50 186 LEU A C 1
ATOM 1449 O O . LEU A 1 186 ? -8.930 -11.528 12.604 1.00 94.50 186 LEU A O 1
ATOM 1453 N N . TYR A 1 187 ? -9.284 -13.309 13.935 1.00 93.62 187 TYR A N 1
ATOM 1454 C CA . TYR A 1 187 ? -8.721 -14.313 13.031 1.00 93.62 187 TYR A CA 1
ATOM 1455 C C . TYR A 1 187 ? -9.253 -14.249 11.591 1.00 93.62 187 TYR A C 1
ATOM 1457 O O . TYR A 1 187 ? -8.448 -14.339 10.661 1.00 93.62 187 TYR A O 1
ATOM 1465 N N . PRO A 1 188 ? -10.564 -14.034 11.340 1.00 92.81 188 PRO A N 1
ATOM 1466 C CA . PRO A 1 188 ? -11.076 -13.948 9.973 1.00 92.81 188 PRO A CA 1
ATOM 1467 C C . PRO A 1 188 ? -10.480 -12.789 9.168 1.00 92.81 188 PRO A C 1
ATOM 1469 O O . PRO A 1 188 ? -10.486 -12.834 7.942 1.00 92.81 188 PRO A O 1
ATOM 1472 N N . PHE A 1 189 ? -9.986 -11.741 9.829 1.00 93.88 189 PHE A N 1
ATOM 1473 C CA . PHE A 1 189 ? -9.388 -10.586 9.161 1.00 93.88 189 PHE A CA 1
ATOM 1474 C C . PHE A 1 189 ? -7.891 -10.771 8.935 1.00 93.88 189 PHE A C 1
ATOM 1476 O O . PHE A 1 189 ? -7.388 -10.362 7.894 1.00 93.88 189 PHE A O 1
ATOM 1483 N N . THR A 1 190 ? -7.188 -11.405 9.873 1.00 93.50 190 THR A N 1
ATOM 1484 C CA . THR A 1 190 ? -5.734 -11.609 9.792 1.00 93.50 190 THR A CA 1
ATOM 1485 C C . THR A 1 190 ? -5.338 -12.779 8.891 1.00 93.50 190 THR A C 1
ATOM 1487 O O . THR A 1 190 ? -4.247 -12.777 8.333 1.00 93.50 190 THR A O 1
ATOM 1490 N N . SER A 1 191 ? -6.231 -13.752 8.692 1.00 92.06 191 SER A N 1
ATOM 1491 C CA . SER A 1 191 ? -5.992 -14.946 7.864 1.00 92.06 191 SER A CA 1
ATOM 1492 C C . SER A 1 191 ? -6.591 -14.894 6.452 1.00 92.06 191 SER A C 1
ATOM 1494 O O . SER A 1 191 ? -6.537 -15.901 5.758 1.00 92.06 191 SER A O 1
ATOM 1496 N N . SER A 1 192 ? -7.171 -13.761 6.027 1.00 92.12 192 SER A N 1
ATOM 1497 C CA . SER A 1 192 ? -7.850 -13.610 4.719 1.00 92.12 192 SER A CA 1
ATOM 1498 C C . SER A 1 192 ? -7.110 -12.686 3.739 1.00 92.12 192 SER A C 1
ATOM 1500 O O . SER A 1 192 ? -7.713 -12.163 2.800 1.00 92.12 192 SER A O 1
ATOM 1502 N N . GLY A 1 193 ? -5.823 -12.433 3.980 1.00 93.62 193 GLY A N 1
ATOM 1503 C CA . GLY A 1 193 ? -5.013 -11.508 3.188 1.00 93.62 193 GLY A CA 1
ATOM 1504 C C . GLY A 1 193 ? -5.097 -10.045 3.632 1.00 93.62 193 GLY A C 1
ATOM 1505 O O . GLY A 1 193 ? -5.950 -9.631 4.425 1.00 93.62 193 GLY A O 1
ATOM 1506 N N . LEU A 1 194 ? -4.159 -9.249 3.118 1.00 95.38 194 LEU A N 1
ATOM 1507 C CA . LEU A 1 194 ? -3.935 -7.877 3.566 1.00 95.38 194 LEU A CA 1
ATOM 1508 C C . LEU A 1 194 ? -5.090 -6.944 3.193 1.00 95.38 194 LEU A C 1
ATOM 1510 O O . LEU A 1 194 ? -5.406 -6.047 3.969 1.00 95.38 194 LEU A O 1
ATOM 1514 N N . ASP A 1 195 ? -5.741 -7.133 2.042 1.00 95.62 195 ASP A N 1
ATOM 1515 C CA . ASP A 1 195 ? -6.831 -6.243 1.615 1.00 95.62 195 ASP A CA 1
ATOM 1516 C C . ASP A 1 195 ? -8.019 -6.305 2.571 1.00 95.62 195 ASP A C 1
ATOM 1518 O O . ASP A 1 195 ? -8.545 -5.272 2.989 1.00 95.62 195 ASP A O 1
ATOM 1522 N N . ARG A 1 196 ? -8.384 -7.507 3.023 1.00 94.94 196 ARG A N 1
ATOM 1523 C CA . ARG A 1 196 ? -9.466 -7.668 3.997 1.00 94.94 196 ARG A CA 1
ATOM 1524 C C . ARG A 1 196 ? -9.138 -6.990 5.327 1.00 94.94 196 ARG A C 1
ATOM 1526 O O . ARG A 1 196 ? -10.011 -6.352 5.921 1.00 94.94 196 ARG A O 1
ATOM 1533 N N . LEU A 1 197 ? -7.889 -7.116 5.768 1.00 95.38 197 LEU A N 1
ATOM 1534 C CA . LEU A 1 197 ? -7.381 -6.501 6.990 1.00 95.38 197 LEU A CA 1
ATOM 1535 C C . LEU A 1 197 ? -7.398 -4.968 6.901 1.00 95.38 197 LEU A C 1
ATOM 1537 O O . LEU A 1 197 ? -7.920 -4.301 7.795 1.00 95.38 197 LEU A O 1
ATOM 1541 N N . VAL A 1 198 ? -6.904 -4.412 5.792 1.00 96.75 198 VAL A N 1
ATOM 1542 C CA . VAL A 1 198 ? -6.861 -2.965 5.539 1.00 96.75 198 VAL A CA 1
ATOM 1543 C C . VAL A 1 198 ? -8.263 -2.379 5.396 1.00 96.75 198 VAL A C 1
ATOM 1545 O O . VAL A 1 198 ? -8.541 -1.322 5.959 1.00 96.75 198 VAL A O 1
ATOM 1548 N N . GLN A 1 199 ? -9.175 -3.050 4.691 1.00 96.12 199 GLN A N 1
ATOM 1549 C CA . GLN A 1 199 ? -10.562 -2.592 4.579 1.00 96.12 199 GLN A CA 1
ATOM 1550 C C . GLN A 1 199 ? -11.226 -2.498 5.947 1.00 96.12 199 GLN A C 1
ATOM 1552 O O . GLN A 1 199 ? -11.870 -1.494 6.247 1.00 96.12 199 GLN A O 1
ATOM 1557 N N . LYS A 1 200 ? -11.027 -3.505 6.807 1.00 95.25 200 LYS A N 1
ATOM 1558 C CA . LYS A 1 200 ? -11.571 -3.469 8.165 1.00 95.25 200 LYS A CA 1
ATOM 1559 C C . LYS A 1 200 ? -10.906 -2.387 9.020 1.00 95.25 200 LYS A C 1
ATOM 1561 O O . LYS A 1 200 ? -11.596 -1.711 9.779 1.00 95.25 200 LYS A O 1
ATOM 1566 N N . TYR A 1 201 ? -9.601 -2.169 8.851 1.00 95.25 201 TYR A N 1
ATOM 1567 C CA . TYR A 1 201 ? -8.877 -1.058 9.470 1.00 95.25 201 TYR A CA 1
ATOM 1568 C C . TYR A 1 201 ? -9.475 0.299 9.069 1.00 95.25 201 TYR A C 1
ATOM 1570 O O . TYR A 1 201 ? -9.745 1.126 9.931 1.00 95.25 201 TYR A O 1
ATOM 1578 N N . ILE A 1 202 ? -9.727 0.540 7.781 1.00 95.62 202 ILE A N 1
ATOM 1579 C CA . ILE A 1 202 ? -10.322 1.798 7.298 1.00 95.62 202 ILE A CA 1
ATOM 1580 C C . ILE A 1 202 ? -11.757 1.950 7.810 1.00 95.62 202 ILE A C 1
ATOM 1582 O O . ILE A 1 202 ? -12.126 3.026 8.278 1.00 95.62 202 ILE A O 1
ATOM 1586 N N . GLU A 1 203 ? -12.544 0.872 7.772 1.00 93.44 203 GLU A N 1
ATOM 1587 C CA . GLU A 1 203 ? -13.917 0.841 8.275 1.00 93.44 203 GLU A CA 1
ATOM 1588 C C . GLU A 1 203 ? -13.964 1.297 9.738 1.00 93.44 203 GLU A C 1
ATOM 1590 O O . GLU A 1 203 ? -14.606 2.300 10.043 1.00 93.44 203 GLU A O 1
ATOM 1595 N N . ILE A 1 204 ? -13.236 0.624 10.636 1.00 90.62 204 ILE A N 1
ATOM 1596 C CA . ILE A 1 204 ? -13.216 0.974 12.067 1.00 90.62 204 ILE A CA 1
ATOM 1597 C C . ILE A 1 204 ? -12.641 2.382 12.262 1.00 90.62 204 ILE A C 1
ATOM 1599 O O . ILE A 1 204 ? -13.182 3.173 13.036 1.00 90.62 204 ILE A O 1
ATOM 1603 N N . GLY A 1 205 ? -11.598 2.734 11.513 1.00 89.69 205 GLY A N 1
ATOM 1604 C CA . GLY A 1 205 ? -10.967 4.048 11.577 1.00 89.69 205 GLY A CA 1
ATOM 1605 C C . GLY A 1 205 ? -11.896 5.179 11.232 1.00 89.69 205 GLY A C 1
ATOM 1606 O O . GLY A 1 205 ? -11.852 6.214 11.878 1.00 89.69 205 GLY A O 1
ATOM 1607 N N . SER A 1 206 ? -12.78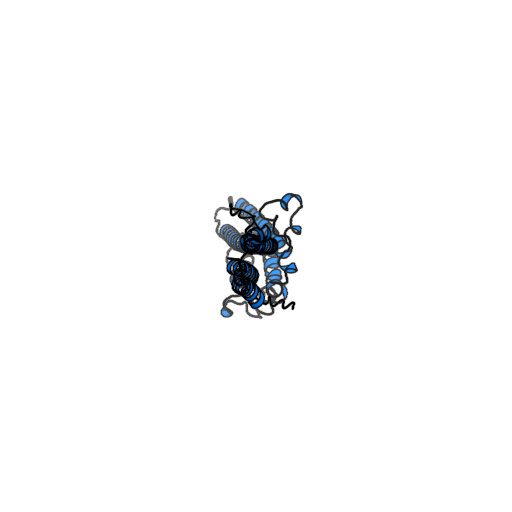4 4.981 10.268 1.00 89.81 206 SER A N 1
ATOM 1608 C CA . SER A 1 206 ? -13.775 5.993 9.930 1.00 89.81 206 SER A CA 1
ATOM 1609 C C . SER A 1 206 ? -14.738 6.277 11.091 1.00 89.81 206 SER A C 1
ATOM 1611 O O . SER A 1 206 ? -15.210 7.407 11.210 1.00 89.81 206 SER A O 1
ATOM 1613 N N . TYR A 1 207 ? -14.980 5.299 11.975 1.0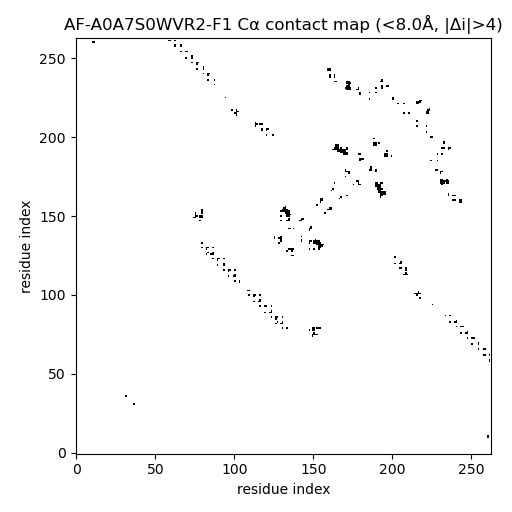0 87.75 207 TYR A N 1
ATOM 1614 C CA . TYR A 1 207 ? -15.898 5.420 13.108 1.00 87.75 207 TYR A CA 1
ATOM 1615 C C . TYR A 1 207 ? -15.260 6.014 14.366 1.00 87.75 207 TYR A C 1
ATOM 1617 O O . TYR A 1 207 ? -15.925 6.793 15.044 1.00 87.75 207 TYR A O 1
ATOM 1625 N N . ILE A 1 208 ? -13.995 5.699 14.680 1.00 84.56 208 ILE A N 1
ATOM 1626 C CA . ILE A 1 208 ? -13.332 6.158 15.921 1.00 84.56 208 ILE A CA 1
ATOM 1627 C C . ILE A 1 208 ? -13.421 7.691 16.109 1.00 84.56 208 ILE A C 1
ATOM 1629 O O . ILE A 1 208 ? -13.845 8.137 17.177 1.00 84.56 208 ILE A O 1
ATOM 1633 N N . PRO A 1 209 ? -13.119 8.526 15.097 1.00 84.75 209 PRO A N 1
ATOM 1634 C CA . PRO A 1 209 ? -13.230 9.978 15.211 1.00 84.75 209 PRO A CA 1
ATOM 1635 C C . PRO A 1 209 ? -14.660 10.504 15.370 1.00 84.75 209 PRO A C 1
ATOM 1637 O O . PRO A 1 209 ? -14.837 11.668 15.713 1.00 84.75 209 PRO A O 1
ATOM 1640 N N . GLN A 1 210 ? -15.676 9.688 15.082 1.00 84.50 210 GLN A N 1
ATOM 1641 C CA . GLN A 1 210 ? -17.087 10.082 15.136 1.00 84.50 210 GLN A CA 1
ATOM 1642 C C . GLN A 1 210 ? -17.733 9.792 16.496 1.00 84.50 210 GLN A C 1
ATOM 1644 O O . GLN A 1 210 ? -18.892 10.155 16.704 1.00 84.50 210 GLN A O 1
ATOM 1649 N N . PHE A 1 211 ? -17.024 9.147 17.429 1.00 80.50 211 PHE A N 1
ATOM 1650 C CA . PHE A 1 211 ? -17.555 8.900 18.766 1.00 80.50 211 PHE A CA 1
ATOM 1651 C C . PHE A 1 211 ? -17.786 10.222 19.502 1.00 80.50 211 PHE A C 1
ATOM 1653 O O . PHE A 1 211 ? -16.855 10.962 19.801 1.00 80.50 211 PHE A O 1
ATOM 1660 N N . THR A 1 212 ? -19.048 10.497 19.826 1.00 70.94 212 THR A N 1
ATOM 1661 C CA . THR A 1 212 ? -19.466 11.631 20.667 1.00 70.94 212 THR A CA 1
ATOM 1662 C C . THR A 1 212 ? -19.684 11.225 22.130 1.00 70.94 212 THR A C 1
ATOM 1664 O O . THR A 1 212 ? -20.169 12.028 22.923 1.00 70.94 212 THR A O 1
ATOM 1667 N N . GLY A 1 213 ? -19.437 9.950 22.456 1.00 71.81 213 GLY A N 1
ATOM 1668 C CA . GLY A 1 213 ? -19.678 9.341 23.764 1.00 71.81 213 GLY A CA 1
ATOM 1669 C C . GLY A 1 213 ? -18.427 9.309 24.640 1.00 71.81 213 GLY A C 1
ATOM 1670 O O . GLY A 1 213 ? -17.748 10.316 24.794 1.00 71.81 213 GLY A O 1
ATOM 1671 N N . ILE A 1 214 ? -18.145 8.145 25.232 1.00 70.69 214 ILE A N 1
ATOM 1672 C CA . ILE A 1 214 ? -16.896 7.914 25.967 1.00 70.69 214 ILE A CA 1
ATOM 1673 C C . ILE A 1 214 ? -15.749 7.920 24.956 1.00 70.69 214 ILE A C 1
ATOM 1675 O O . ILE A 1 214 ? -15.827 7.231 23.938 1.00 70.69 214 ILE A O 1
ATOM 1679 N N . ASP A 1 215 ? -14.717 8.709 25.240 1.00 75.94 215 ASP A N 1
ATOM 1680 C CA . ASP A 1 215 ? -13.539 8.796 24.388 1.00 75.94 215 ASP A CA 1
ATOM 1681 C C . ASP A 1 215 ? -12.824 7.444 24.284 1.00 75.94 215 ASP A C 1
ATOM 1683 O O . ASP A 1 215 ? -12.768 6.698 25.270 1.00 75.94 215 ASP A O 1
ATOM 1687 N N . PRO A 1 216 ? -12.286 7.104 23.099 1.00 79.56 216 PRO A N 1
ATOM 1688 C CA . PRO A 1 216 ? -11.585 5.847 22.914 1.00 79.56 216 PRO A CA 1
ATOM 1689 C C . PRO A 1 216 ? -10.362 5.809 23.834 1.00 79.56 216 PRO A C 1
ATOM 1691 O O . PRO A 1 216 ? -9.609 6.773 23.942 1.00 79.56 216 PRO A O 1
ATOM 1694 N N . TYR A 1 217 ? -10.142 4.672 24.483 1.00 84.81 217 TYR A N 1
ATOM 1695 C CA . TYR A 1 217 ? -8.956 4.405 25.291 1.00 84.81 217 TYR A CA 1
ATOM 1696 C C . TYR A 1 217 ? -8.227 3.188 24.721 1.00 84.81 217 TYR A C 1
ATOM 1698 O O . TYR A 1 217 ? -8.825 2.341 24.064 1.00 84.81 217 TYR A O 1
ATOM 1706 N N . LEU A 1 218 ? -6.924 3.078 24.979 1.00 84.50 218 LEU A N 1
ATOM 1707 C CA . LEU A 1 218 ? -6.067 2.034 24.391 1.00 84.50 218 LEU A CA 1
ATOM 1708 C C . LEU A 1 218 ? -6.526 0.600 24.656 1.00 84.50 218 LEU A C 1
ATOM 1710 O O . LEU A 1 218 ? -6.298 -0.277 23.833 1.00 84.50 218 LEU A O 1
ATOM 1714 N N . ASN A 1 219 ? -7.162 0.376 25.804 1.00 84.94 219 ASN A N 1
ATOM 1715 C CA . ASN A 1 219 ? -7.680 -0.933 26.205 1.00 84.94 219 ASN A CA 1
ATOM 1716 C C . ASN A 1 219 ? -9.173 -1.096 25.870 1.00 84.94 219 ASN A C 1
ATOM 1718 O O . ASN A 1 219 ? -9.817 -2.015 26.372 1.00 84.94 219 ASN A O 1
ATOM 1722 N N . GLY A 1 220 ? -9.742 -0.157 25.113 1.00 84.94 220 GLY A N 1
ATOM 1723 C CA . GLY A 1 220 ? -11.138 -0.169 24.710 1.00 84.94 220 GLY A CA 1
ATOM 1724 C C . GLY A 1 220 ? -11.367 -1.110 23.531 1.00 84.94 220 GLY A C 1
ATOM 1725 O O . GLY A 1 220 ? -10.458 -1.322 22.721 1.00 84.94 220 GLY A O 1
ATOM 1726 N N . PRO A 1 221 ? -12.583 -1.661 23.393 1.00 85.81 221 PRO A N 1
ATOM 1727 C CA . PRO A 1 221 ? -12.934 -2.512 22.257 1.00 85.81 221 PRO A CA 1
ATOM 1728 C C . PRO A 1 221 ? -12.790 -1.790 20.907 1.00 85.81 221 PRO A C 1
ATOM 1730 O O . PRO A 1 221 ? -12.612 -2.436 19.878 1.00 85.81 221 PRO A O 1
ATOM 1733 N N . GLU A 1 222 ? -12.827 -0.457 20.897 1.00 81.12 222 GLU A N 1
ATOM 1734 C CA . GLU A 1 222 ? -12.645 0.375 19.707 1.00 81.12 222 GLU A CA 1
ATOM 1735 C C . GLU A 1 222 ? -11.201 0.331 19.184 1.00 81.12 222 GLU A C 1
ATOM 1737 O O . GLU A 1 222 ? -10.976 0.422 17.977 1.00 81.12 222 GLU A O 1
ATOM 1742 N N . TYR A 1 223 ? -10.222 0.172 20.081 1.00 87.94 223 TYR A N 1
ATOM 1743 C CA . TYR A 1 223 ? -8.795 0.161 19.751 1.00 87.94 223 TYR A CA 1
ATOM 1744 C C . TYR A 1 223 ? -8.204 -1.262 19.688 1.00 87.94 223 TYR A C 1
ATOM 1746 O O . TYR A 1 223 ? -7.117 -1.458 19.139 1.00 87.94 223 TYR A O 1
ATOM 1754 N N . ASP A 1 224 ? -8.934 -2.271 20.174 1.00 91.25 224 ASP A N 1
ATOM 1755 C CA . ASP A 1 224 ? -8.504 -3.676 20.205 1.00 91.25 224 ASP A CA 1
ATOM 1756 C C . ASP A 1 224 ? -8.059 -4.187 18.826 1.00 91.25 224 ASP A C 1
ATOM 1758 O O . ASP A 1 224 ? -6.950 -4.703 18.669 1.00 91.25 224 ASP A O 1
ATOM 1762 N N . PHE A 1 225 ? -8.869 -3.932 17.791 1.00 92.75 225 PHE A N 1
ATOM 1763 C CA . PHE A 1 225 ? -8.526 -4.295 16.417 1.00 92.75 225 PHE A CA 1
ATOM 1764 C C . PHE A 1 225 ? -7.212 -3.641 15.972 1.00 92.75 225 PHE A C 1
ATOM 1766 O O . PHE A 1 225 ? -6.336 -4.312 15.429 1.00 92.75 225 PHE A O 1
ATOM 1773 N N . TYR A 1 226 ? -7.048 -2.340 16.222 1.00 91.88 226 TYR A N 1
ATOM 1774 C CA . TYR A 1 226 ? -5.862 -1.581 15.825 1.00 91.88 226 TYR A CA 1
ATOM 1775 C C . TYR A 1 226 ? -4.599 -2.107 16.467 1.00 91.88 226 TYR A C 1
ATOM 1777 O O . TYR A 1 226 ? -3.583 -2.214 15.793 1.00 91.88 226 TYR A O 1
ATOM 1785 N N . TRP A 1 227 ? -4.655 -2.408 17.761 1.00 91.38 227 TRP A N 1
ATOM 1786 C CA . TRP A 1 227 ? -3.496 -2.854 18.516 1.00 91.38 227 TRP A CA 1
ATOM 1787 C C . TRP A 1 227 ? -3.080 -4.277 18.146 1.00 91.38 227 TRP A C 1
ATOM 1789 O O . TRP A 1 227 ? -1.903 -4.528 17.878 1.00 91.38 227 TRP A O 1
ATOM 1799 N N . ASN A 1 228 ? -4.049 -5.188 18.080 1.00 93.44 228 ASN A N 1
ATOM 1800 C CA . ASN A 1 228 ? -3.797 -6.620 17.936 1.00 93.44 228 ASN A CA 1
ATOM 1801 C C . ASN A 1 228 ? -3.508 -7.056 16.493 1.00 93.44 228 ASN A C 1
ATOM 1803 O O . ASN A 1 228 ? -2.927 -8.117 16.287 1.00 93.44 228 ASN A O 1
ATOM 1807 N N . THR A 1 229 ? -3.871 -6.247 15.493 1.00 94.25 229 THR A N 1
ATOM 1808 C CA . THR A 1 229 ? -3.597 -6.539 14.072 1.00 94.25 229 THR A CA 1
ATOM 1809 C C . THR A 1 229 ? -2.321 -5.883 13.541 1.00 94.25 229 THR A C 1
ATOM 1811 O O . THR A 1 229 ? -1.970 -6.064 12.372 1.00 94.25 229 THR A O 1
ATOM 1814 N N . ARG A 1 230 ? -1.581 -5.130 14.374 1.00 94.62 230 ARG A N 1
ATOM 1815 C CA . ARG A 1 230 ? -0.348 -4.448 13.933 1.00 94.62 230 ARG A CA 1
ATOM 1816 C C . ARG A 1 230 ? 0.700 -5.393 13.350 1.00 94.62 230 ARG A C 1
ATOM 1818 O O . ARG A 1 230 ? 1.294 -4.996 12.341 1.00 94.62 230 ARG A O 1
ATOM 1825 N N . PRO A 1 231 ? 0.967 -6.571 13.949 1.00 94.75 231 PRO A N 1
ATOM 1826 C CA . PRO A 1 231 ? 1.949 -7.504 13.410 1.00 94.75 231 PRO A CA 1
ATOM 1827 C C . PRO A 1 231 ? 1.562 -7.998 12.009 1.00 94.75 231 PRO A C 1
ATOM 1829 O O . PRO A 1 231 ? 2.392 -7.921 11.103 1.00 94.75 231 PRO A O 1
ATOM 1832 N N . ASP A 1 232 ? 0.296 -8.380 11.803 1.00 94.56 232 ASP A N 1
ATOM 1833 C CA . ASP A 1 232 ? -0.233 -8.812 10.503 1.00 94.56 232 ASP A CA 1
ATOM 1834 C C . ASP A 1 232 ? -0.181 -7.696 9.453 1.00 94.56 232 ASP A C 1
ATOM 1836 O O . ASP A 1 232 ? 0.307 -7.907 8.345 1.00 94.56 232 ASP A O 1
ATOM 1840 N N . MET A 1 233 ? -0.614 -6.479 9.799 1.00 94.81 233 MET A N 1
ATOM 1841 C CA . MET A 1 233 ? -0.553 -5.326 8.889 1.00 94.81 233 MET A CA 1
ATOM 1842 C C . MET A 1 233 ? 0.885 -5.006 8.474 1.00 94.81 233 MET A C 1
ATOM 1844 O O . MET A 1 233 ? 1.169 -4.794 7.295 1.00 94.81 233 MET A O 1
ATOM 1848 N N . LYS A 1 234 ? 1.816 -4.979 9.437 1.00 94.62 234 LYS A N 1
ATOM 1849 C CA . LYS A 1 234 ? 3.234 -4.711 9.167 1.00 94.62 234 LYS A CA 1
ATOM 1850 C C . LYS A 1 234 ? 3.842 -5.803 8.289 1.00 94.62 234 LYS A C 1
ATOM 1852 O O . LYS A 1 234 ? 4.559 -5.476 7.344 1.00 94.62 234 LYS A O 1
ATOM 1857 N N . GLY A 1 235 ? 3.578 -7.067 8.605 1.00 94.19 235 GLY A N 1
ATOM 1858 C CA . GLY A 1 235 ? 4.103 -8.196 7.849 1.00 94.19 235 GLY A CA 1
ATOM 1859 C C . GLY A 1 235 ? 3.509 -8.284 6.442 1.00 94.19 235 GLY A C 1
ATOM 1860 O O . GLY A 1 235 ? 4.256 -8.476 5.489 1.00 94.19 235 GLY A O 1
ATOM 1861 N N . GLY A 1 236 ? 2.220 -7.984 6.270 1.00 93.75 236 GLY A N 1
ATOM 1862 C CA . GLY A 1 236 ? 1.587 -7.907 4.953 1.00 93.75 236 GLY A CA 1
ATOM 1863 C C . GLY A 1 236 ? 2.153 -6.789 4.079 1.00 93.75 236 GLY A C 1
ATOM 1864 O O . GLY A 1 236 ? 2.495 -7.033 2.924 1.00 93.75 236 GLY A O 1
ATOM 1865 N N . PHE A 1 237 ? 2.335 -5.577 4.618 1.00 94.19 237 PHE A N 1
ATOM 1866 C CA . PHE A 1 237 ? 2.990 -4.503 3.858 1.00 94.19 237 PHE A CA 1
ATOM 1867 C C . PHE A 1 237 ? 4.442 -4.831 3.510 1.00 94.19 237 PHE A C 1
ATOM 1869 O O . PHE A 1 237 ? 4.871 -4.550 2.394 1.00 94.19 237 PHE A O 1
ATOM 1876 N N . LYS A 1 238 ? 5.185 -5.459 4.429 1.00 93.50 238 LYS A N 1
ATOM 1877 C CA . LYS A 1 238 ? 6.552 -5.925 4.170 1.00 93.50 238 LYS A CA 1
ATOM 1878 C C . LYS A 1 238 ? 6.590 -6.996 3.078 1.00 93.50 238 LYS A C 1
ATOM 1880 O O . LYS A 1 238 ? 7.434 -6.911 2.197 1.00 93.50 238 LYS A O 1
ATOM 1885 N N . ALA A 1 239 ? 5.665 -7.953 3.093 1.00 92.38 239 ALA A N 1
ATOM 1886 C CA . ALA A 1 239 ? 5.578 -8.992 2.071 1.00 92.38 239 ALA A CA 1
ATOM 1887 C C . ALA A 1 239 ? 5.298 -8.399 0.678 1.00 92.38 239 ALA A C 1
ATOM 1889 O O . ALA A 1 239 ? 5.962 -8.774 -0.285 1.00 92.38 239 ALA A O 1
ATOM 1890 N N . ILE A 1 240 ? 4.395 -7.412 0.573 1.00 91.38 240 ILE A N 1
ATOM 1891 C CA . ILE A 1 240 ? 4.186 -6.675 -0.687 1.00 91.38 240 ILE A CA 1
ATOM 1892 C C . ILE A 1 240 ? 5.457 -5.918 -1.095 1.00 91.38 240 ILE A C 1
ATOM 1894 O O . ILE A 1 240 ? 5.862 -5.990 -2.254 1.00 91.38 240 ILE A O 1
ATOM 1898 N N . ASP A 1 241 ? 6.099 -5.201 -0.170 1.00 90.06 241 ASP A N 1
ATOM 1899 C CA . ASP A 1 241 ? 7.330 -4.451 -0.453 1.00 90.06 241 ASP A CA 1
ATOM 1900 C C . ASP A 1 241 ? 8.448 -5.357 -0.994 1.00 90.06 241 ASP A C 1
ATOM 1902 O O . ASP A 1 241 ? 9.064 -5.046 -2.015 1.00 90.06 241 ASP A O 1
ATOM 1906 N N . GLU A 1 242 ? 8.663 -6.515 -0.367 1.00 89.75 242 GLU A N 1
ATOM 1907 C CA . GLU A 1 242 ? 9.658 -7.507 -0.783 1.00 89.75 242 GLU A CA 1
ATOM 1908 C C . GLU A 1 242 ? 9.366 -8.072 -2.178 1.00 89.75 242 GLU A C 1
ATOM 1910 O O . GLU A 1 242 ? 10.285 -8.200 -2.995 1.00 89.75 242 GLU A O 1
ATOM 1915 N N . GLU A 1 243 ? 8.097 -8.343 -2.490 1.00 87.06 243 GLU A N 1
ATOM 1916 C CA . GLU A 1 243 ? 7.697 -8.852 -3.802 1.00 87.06 243 GLU A CA 1
ATOM 1917 C C . GLU A 1 243 ? 7.958 -7.825 -4.915 1.00 87.06 243 GLU A C 1
ATOM 1919 O O . GLU A 1 243 ? 8.567 -8.138 -5.947 1.00 87.06 243 GLU A O 1
ATOM 1924 N N . PHE A 1 244 ? 7.601 -6.559 -4.681 1.00 83.06 244 PHE A N 1
ATOM 1925 C CA . PHE A 1 244 ? 7.869 -5.484 -5.639 1.00 83.06 244 PHE A CA 1
ATOM 1926 C C . PHE A 1 244 ? 9.346 -5.150 -5.757 1.00 83.06 244 PHE A C 1
ATOM 1928 O O . PHE A 1 244 ? 9.828 -4.872 -6.86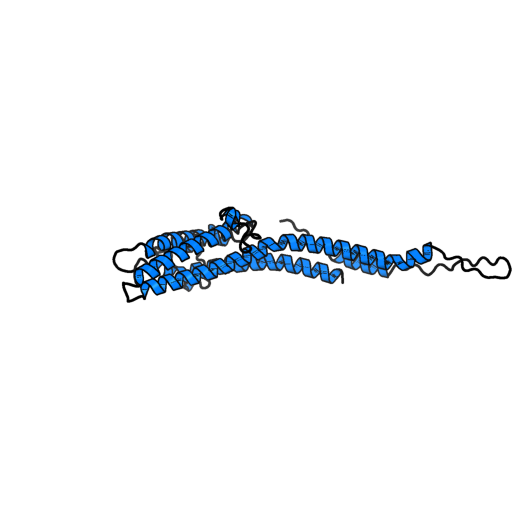0 1.00 83.06 244 PHE A O 1
ATOM 1935 N N . LYS A 1 245 ? 10.089 -5.200 -4.653 1.00 85.25 245 LYS A N 1
ATOM 1936 C CA . LYS A 1 245 ? 11.537 -5.016 -4.670 1.00 85.25 245 LYS A CA 1
ATOM 1937 C C . LYS A 1 245 ? 12.204 -6.072 -5.544 1.00 85.25 245 LYS A C 1
ATOM 1939 O O . LYS A 1 245 ? 13.039 -5.715 -6.375 1.00 85.25 245 LYS A O 1
ATOM 1944 N N . ALA A 1 246 ? 11.819 -7.342 -5.409 1.00 83.81 246 ALA A N 1
ATOM 1945 C CA . ALA A 1 246 ? 12.333 -8.419 -6.253 1.00 83.81 246 ALA A CA 1
ATOM 1946 C C . ALA A 1 246 ? 12.028 -8.166 -7.739 1.00 83.81 246 ALA A C 1
ATOM 1948 O O . ALA A 1 246 ? 12.925 -8.262 -8.581 1.00 83.81 246 ALA A O 1
ATOM 1949 N N . PHE A 1 247 ? 10.797 -7.747 -8.052 1.00 79.44 247 PHE A N 1
ATOM 1950 C CA . PHE A 1 247 ? 10.399 -7.393 -9.414 1.00 79.44 247 PHE A CA 1
ATOM 1951 C C . PHE A 1 247 ? 11.233 -6.234 -9.990 1.00 79.44 247 PHE A C 1
ATOM 1953 O O . PHE A 1 247 ? 11.714 -6.308 -11.123 1.00 79.44 247 PHE A O 1
ATOM 1960 N N . VAL A 1 248 ? 11.443 -5.157 -9.229 1.00 78.12 248 VAL A N 1
ATOM 1961 C CA . VAL A 1 248 ? 12.245 -4.003 -9.674 1.00 78.12 248 VAL A CA 1
ATOM 1962 C C . VAL A 1 248 ? 13.709 -4.396 -9.880 1.00 78.12 248 VAL A C 1
ATOM 1964 O O . VAL A 1 248 ? 14.279 -4.079 -10.927 1.00 78.12 248 VAL A O 1
ATOM 1967 N N . MET A 1 249 ? 14.308 -5.121 -8.931 1.00 82.25 249 MET A N 1
ATOM 1968 C CA . MET A 1 249 ? 15.717 -5.527 -8.998 1.00 82.25 249 MET A CA 1
ATOM 1969 C C . MET A 1 249 ? 16.010 -6.403 -10.219 1.00 82.25 249 MET A C 1
ATOM 1971 O O . MET A 1 249 ? 16.977 -6.139 -10.933 1.00 82.25 249 MET A O 1
ATOM 1975 N N . GLN A 1 250 ? 15.132 -7.359 -10.538 1.00 79.19 250 GLN A N 1
ATOM 1976 C CA . GLN A 1 250 ? 15.287 -8.222 -11.715 1.00 79.19 250 GLN A CA 1
ATOM 1977 C C . GLN A 1 250 ? 15.371 -7.424 -13.031 1.00 79.19 250 GLN A C 1
ATOM 1979 O O . GLN A 1 250 ? 16.147 -7.753 -13.936 1.00 79.19 250 GLN A O 1
ATOM 1984 N N . ASN A 1 251 ? 14.583 -6.353 -13.148 1.00 72.25 251 ASN A N 1
ATOM 1985 C CA . ASN A 1 251 ? 14.585 -5.514 -14.343 1.00 72.25 251 ASN A CA 1
ATOM 1986 C C . ASN A 1 251 ? 15.821 -4.600 -14.408 1.00 72.25 251 ASN A C 1
ATOM 1988 O O . ASN A 1 251 ? 16.384 -4.408 -15.486 1.00 72.25 251 ASN A O 1
ATOM 1992 N N . VAL A 1 252 ? 16.273 -4.063 -13.271 1.00 77.69 252 VAL A N 1
ATOM 1993 C CA . VAL A 1 252 ? 17.464 -3.198 -13.206 1.00 77.69 252 VAL A CA 1
ATOM 1994 C C . VAL A 1 252 ? 18.745 -3.979 -13.515 1.00 77.69 252 VAL A C 1
ATOM 1996 O O . VAL A 1 252 ? 19.563 -3.511 -14.309 1.00 77.69 252 VAL A O 1
ATOM 1999 N N . GLU A 1 253 ? 18.906 -5.185 -12.968 1.00 80.75 253 GLU A N 1
ATOM 2000 C CA . GLU A 1 253 ? 20.069 -6.044 -13.246 1.00 80.75 253 GLU A CA 1
ATOM 2001 C C . GLU A 1 253 ? 20.201 -6.370 -14.739 1.00 80.75 253 GLU A C 1
ATOM 2003 O O . GLU A 1 253 ? 21.300 -6.332 -15.301 1.00 80.75 253 GLU A O 1
ATOM 2008 N N . SER A 1 254 ? 19.069 -6.597 -15.412 1.00 73.31 254 SER A N 1
ATOM 2009 C CA . SER A 1 254 ? 19.033 -6.843 -16.856 1.00 73.31 254 SER A CA 1
ATOM 2010 C C . SER A 1 254 ? 19.584 -5.650 -17.652 1.00 73.31 254 SER A C 1
ATOM 2012 O O . SER A 1 254 ? 20.383 -5.843 -18.570 1.00 73.31 254 SER A O 1
ATOM 2014 N N . VAL A 1 255 ? 19.236 -4.415 -17.273 1.00 71.44 255 VAL A N 1
ATOM 2015 C CA . VAL A 1 255 ? 19.732 -3.188 -17.930 1.00 71.44 255 VAL A CA 1
ATOM 2016 C C . VAL A 1 255 ? 21.228 -2.986 -17.695 1.00 71.44 255 VAL A C 1
ATOM 2018 O O . VAL A 1 255 ? 21.962 -2.684 -18.637 1.00 71.44 255 VAL A O 1
ATOM 2021 N N . ILE A 1 256 ? 21.698 -3.189 -16.461 1.00 77.06 256 ILE A N 1
ATOM 2022 C CA . ILE A 1 256 ? 23.121 -3.049 -16.117 1.00 77.06 256 ILE A CA 1
ATOM 2023 C C . ILE A 1 256 ? 23.964 -4.048 -16.917 1.00 77.06 256 ILE A C 1
ATOM 2025 O O . ILE A 1 256 ? 24.995 -3.673 -17.478 1.00 77.06 256 ILE A O 1
ATOM 2029 N N . SER A 1 257 ? 23.505 -5.298 -17.035 1.00 73.56 257 SER A N 1
ATOM 2030 C CA . SER A 1 257 ? 24.213 -6.324 -17.808 1.00 73.56 257 SER A CA 1
ATOM 2031 C C . SER A 1 257 ? 24.364 -5.952 -19.288 1.00 73.56 257 SER A C 1
ATOM 2033 O O . SER A 1 257 ? 25.427 -6.166 -19.868 1.00 73.56 257 SER A O 1
ATOM 2035 N N . LEU A 1 258 ? 23.339 -5.333 -19.887 1.00 71.19 258 LEU A N 1
ATOM 2036 C CA . LEU A 1 258 ? 23.374 -4.891 -21.280 1.00 71.19 258 LEU A CA 1
ATOM 2037 C C . LEU A 1 258 ? 24.408 -3.778 -21.487 1.00 71.19 258 LEU A C 1
ATOM 2039 O O . LEU A 1 258 ? 25.138 -3.802 -22.472 1.00 71.19 258 LEU A O 1
ATOM 2043 N N . HIS A 1 259 ? 24.497 -2.829 -20.553 1.00 67.44 259 HIS A N 1
ATOM 2044 C CA . HIS A 1 259 ? 25.434 -1.710 -20.656 1.00 67.44 259 HIS A CA 1
ATOM 2045 C C . HIS A 1 259 ? 26.896 -2.158 -20.497 1.00 67.44 259 HIS A C 1
ATOM 2047 O O . HIS A 1 259 ? 27.756 -1.710 -21.250 1.00 67.44 259 HIS A O 1
ATOM 2053 N N . ILE A 1 260 ? 27.175 -3.098 -19.584 1.00 72.69 260 ILE A N 1
ATOM 2054 C CA . ILE A 1 260 ? 28.524 -3.663 -19.388 1.00 72.69 260 ILE A CA 1
ATOM 2055 C C . ILE A 1 260 ? 29.019 -4.418 -20.631 1.00 72.69 260 ILE A C 1
ATOM 2057 O O . ILE A 1 260 ? 30.210 -4.408 -20.901 1.00 72.69 260 ILE A O 1
ATOM 2061 N N . VAL A 1 261 ? 28.138 -5.078 -21.392 1.00 66.69 261 VAL A N 1
ATOM 2062 C CA . VAL A 1 261 ? 28.531 -5.827 -22.607 1.00 66.69 261 VAL A CA 1
ATOM 2063 C C . VAL A 1 261 ? 28.890 -4.904 -23.781 1.00 66.69 261 VAL A C 1
ATOM 2065 O O . VAL A 1 261 ? 29.538 -5.343 -24.732 1.00 66.69 261 VAL A O 1
ATOM 2068 N N . VAL A 1 262 ? 28.438 -3.652 -23.744 1.00 62.88 262 VAL A N 1
ATOM 2069 C CA . VAL A 1 262 ? 28.591 -2.681 -24.839 1.00 62.88 262 VAL A CA 1
ATOM 2070 C C . VAL A 1 262 ? 29.798 -1.761 -24.629 1.00 62.88 262 VAL A C 1
ATOM 2072 O O . VAL A 1 262 ? 30.358 -1.287 -25.619 1.00 62.88 262 VAL A O 1
ATOM 2075 N N . LEU A 1 263 ? 30.193 -1.532 -23.370 1.00 58.31 263 LEU A N 1
ATOM 2076 C CA . LEU A 1 263 ? 31.441 -0.866 -22.969 1.00 58.31 263 LEU A CA 1
ATOM 2077 C C . LEU A 1 263 ? 32.658 -1.785 -23.148 1.00 58.31 263 LEU A C 1
ATOM 2079 O O . LEU A 1 263 ? 33.702 -1.263 -23.603 1.00 58.31 263 LEU A O 1
#

Solvent-accessible surface area (backbone atoms only — not comparable to full-atom values): 14857 Å² total; per-residue (Å²): 141,81,87,75,78,74,64,69,70,55,59,61,47,51,56,54,50,64,70,68,66,68,76,78,81,78,78,78,84,82,80,86,66,79,102,57,91,73,86,76,82,56,66,66,62,56,51,61,71,46,42,63,59,54,52,50,50,52,52,50,56,53,49,50,53,50,45,51,56,53,54,66,62,47,49,30,59,54,40,36,49,51,40,50,54,48,40,52,53,38,53,54,50,40,55,49,42,52,48,49,52,41,64,59,85,52,76,84,52,46,62,55,40,23,55,50,39,41,52,45,48,54,52,39,52,52,46,45,41,29,35,40,52,3,30,78,61,45,60,78,88,52,31,72,40,81,90,32,54,47,16,75,54,12,38,68,76,69,71,55,47,46,50,53,32,58,63,27,82,47,60,32,30,83,50,76,86,70,38,72,50,88,86,41,92,59,22,74,35,44,30,38,9,40,50,52,35,50,52,52,50,50,56,54,48,64,46,64,49,67,62,86,69,80,76,65,36,79,91,31,83,84,32,43,63,64,65,69,42,44,52,29,55,52,24,30,54,48,52,41,50,53,52,45,48,51,57,50,48,59,55,51,54,54,51,54,55,55,53,64,75,71,109

Foldseek 3Di:
DDPPPPPLVPLLCVVVVVVPPPPPDDDDDFDDDPDDGDDDDDPVVVCVVCVVVVVLVVLVVVLVVVLVVLVLVLQQLVLLLVLLVVLVVLLVVLLVLLQCLQVDPDPVCNLVSLVVSLVSLVVSVQSVQCQQAALVSDDPVCCPPPSRVSNNGHPVPVVFLCCQAAVQQAFLAPDNVLDDDPPDPCNVQRRGHQNSLSVVVSVLSNCLSVDPDDHDHCPDPSNCSVVSCVRRNNSSSVSSSVRSVVVSVVSVVVSVSSVVSSD

InterPro domains:
  IPR052994 Tiny macrocysts signaling regulators [PTHR31600] (36-262)

Organism: NCBI:txid1034604

pLDDT: mean 81.7, std 16.31, range [30.0, 96.88]